Protein AF-A0A1X7UKZ7-F1 (afdb_monomer_lite)

Radius of gyration: 41.66 Å; chains: 1; bounding box: 122×81×93 Å

Structure (mmCIF, N/CA/C/O backbone):
data_AF-A0A1X7UKZ7-F1
#
_entry.id   AF-A0A1X7UKZ7-F1
#
loop_
_atom_site.group_PDB
_atom_site.id
_atom_site.type_symbol
_atom_site.label_atom_id
_atom_site.label_alt_id
_atom_site.label_comp_id
_atom_site.label_asym_id
_atom_site.label_entity_id
_atom_site.label_seq_id
_atom_site.pdbx_PDB_ins_code
_atom_site.Cartn_x
_atom_site.Cartn_y
_atom_site.Cartn_z
_atom_site.occupancy
_atom_site.B_iso_or_equiv
_atom_site.auth_seq_id
_atom_site.auth_comp_id
_atom_site.auth_asym_id
_atom_site.auth_atom_id
_atom_site.pdbx_PDB_model_num
ATOM 1 N N . MET A 1 1 ? -64.027 -17.423 16.051 1.00 44.59 1 MET A N 1
ATOM 2 C CA . MET A 1 1 ? -64.408 -16.315 15.152 1.00 44.59 1 MET A CA 1
ATOM 3 C C . MET A 1 1 ? -63.309 -15.281 15.260 1.00 44.59 1 MET A C 1
ATOM 5 O O . MET A 1 1 ? -62.789 -15.153 16.357 1.00 44.59 1 MET A O 1
ATOM 9 N N . GLU A 1 2 ? -62.989 -14.623 14.145 1.00 44.47 2 GLU A N 1
ATOM 10 C CA . GLU A 1 2 ? -61.928 -13.615 13.943 1.00 44.47 2 GLU A CA 1
ATOM 11 C C . GLU A 1 2 ? -60.594 -14.172 13.420 1.00 44.47 2 GLU A C 1
ATOM 13 O O . GLU A 1 2 ? -59.791 -14.764 14.134 1.00 44.47 2 GLU A O 1
ATOM 18 N N . THR A 1 3 ? -60.386 -13.965 12.118 1.00 51.00 3 THR A N 1
ATOM 19 C CA . THR A 1 3 ? -59.077 -13.939 11.464 1.00 51.00 3 THR A CA 1
ATOM 20 C C . THR A 1 3 ? -59.044 -12.683 10.599 1.00 51.00 3 THR A C 1
ATOM 22 O O . THR A 1 3 ? -59.746 -12.621 9.588 1.00 51.00 3 THR A O 1
ATOM 25 N N . ASP A 1 4 ? -58.251 -11.696 11.008 1.00 45.03 4 ASP A N 1
ATOM 26 C CA . ASP A 1 4 ? -57.930 -10.511 10.215 1.00 45.03 4 ASP A CA 1
ATOM 27 C C . ASP A 1 4 ? -56.965 -10.906 9.091 1.00 45.03 4 ASP A C 1
ATOM 29 O O . ASP A 1 4 ? -55.802 -11.237 9.326 1.00 45.03 4 ASP A O 1
ATOM 33 N N . GLY A 1 5 ? -57.469 -10.916 7.858 1.00 44.41 5 GLY A N 1
ATOM 34 C CA . GLY A 1 5 ? -56.681 -11.130 6.648 1.00 44.41 5 GLY A CA 1
ATOM 35 C C . GLY A 1 5 ? -56.323 -9.796 6.001 1.00 44.41 5 GLY A C 1
ATOM 36 O O . GLY A 1 5 ? -57.175 -9.149 5.399 1.00 44.41 5 GLY A O 1
ATOM 37 N N . SER A 1 6 ? -55.062 -9.385 6.114 1.00 49.16 6 SER A N 1
ATOM 38 C CA . SER A 1 6 ? -54.485 -8.281 5.349 1.00 49.16 6 SER A CA 1
ATOM 39 C C . SER A 1 6 ? -53.979 -8.790 3.993 1.00 49.16 6 SER A C 1
ATOM 41 O O . SER A 1 6 ? -52.982 -9.504 3.902 1.00 49.16 6 SER A O 1
ATOM 43 N N . ASP A 1 7 ? -54.679 -8.420 2.919 1.00 45.72 7 ASP A N 1
ATOM 44 C CA . ASP A 1 7 ? -54.307 -8.751 1.541 1.00 45.72 7 ASP A CA 1
ATOM 45 C C . ASP A 1 7 ? -53.150 -7.867 1.039 1.00 45.72 7 ASP A C 1
ATOM 47 O O . ASP A 1 7 ? -53.275 -6.649 0.895 1.00 45.72 7 ASP A O 1
ATOM 51 N N . VAL A 1 8 ? -52.020 -8.499 0.708 1.00 51.38 8 VAL A N 1
ATOM 52 C CA . VAL A 1 8 ? -50.898 -7.887 -0.021 1.00 51.38 8 VAL A CA 1
ATOM 53 C C . VAL A 1 8 ? -51.027 -8.234 -1.507 1.00 51.38 8 VAL A C 1
ATOM 55 O O . VAL A 1 8 ? -50.897 -9.389 -1.912 1.00 51.38 8 VAL A O 1
ATOM 58 N N . ALA A 1 9 ? -51.261 -7.226 -2.349 1.00 45.00 9 ALA A N 1
ATOM 59 C CA . ALA A 1 9 ? -51.413 -7.395 -3.792 1.00 45.00 9 ALA A CA 1
ATOM 60 C C . ALA A 1 9 ? -50.067 -7.688 -4.492 1.00 45.00 9 ALA A C 1
ATOM 62 O O . ALA A 1 9 ? -49.232 -6.800 -4.668 1.00 45.00 9 ALA A O 1
ATOM 63 N N . ILE A 1 10 ? -49.876 -8.927 -4.962 1.00 46.34 10 ILE A N 1
ATOM 64 C CA . ILE A 1 10 ? -48.751 -9.329 -5.825 1.00 46.34 10 ILE A CA 1
ATOM 65 C C . ILE A 1 10 ? -49.175 -9.237 -7.299 1.00 46.34 10 ILE A C 1
ATOM 67 O O . ILE A 1 10 ? -50.062 -9.952 -7.769 1.00 46.34 10 ILE A O 1
ATOM 71 N N . ARG A 1 11 ? -48.499 -8.370 -8.058 1.00 40.47 11 ARG A N 1
ATOM 72 C CA . ARG A 1 11 ? -48.716 -8.148 -9.496 1.00 40.47 11 ARG A CA 1
ATOM 73 C C . ARG A 1 11 ? -48.124 -9.310 -10.312 1.00 40.47 11 ARG A C 1
ATOM 75 O O . ARG A 1 11 ? -46.919 -9.362 -10.536 1.00 40.47 11 ARG A O 1
ATOM 82 N N . ARG A 1 12 ? -48.963 -10.245 -10.772 1.00 44.50 12 ARG A N 1
ATOM 83 C CA . ARG A 1 12 ? -48.569 -11.333 -11.691 1.00 44.50 12 ARG A CA 1
ATOM 84 C C . ARG A 1 12 ? -48.563 -10.842 -13.145 1.00 44.50 12 ARG A C 1
ATOM 86 O O . ARG A 1 12 ? -49.582 -10.354 -13.629 1.00 44.50 12 ARG A O 1
ATOM 93 N N . GLN A 1 13 ? -47.442 -10.991 -13.853 1.00 39.03 13 GLN A N 1
ATOM 94 C CA . GLN A 1 13 ? -47.397 -10.853 -15.315 1.00 39.03 13 GLN A CA 1
ATOM 95 C C . GLN A 1 13 ? -47.906 -12.144 -15.983 1.00 39.03 13 GLN A C 1
ATOM 97 O O . GLN A 1 13 ? -47.606 -13.243 -15.521 1.00 39.03 13 GLN A O 1
ATOM 102 N N . LYS A 1 14 ? -48.704 -12.004 -17.052 1.00 46.34 14 LYS A N 1
ATOM 103 C CA . LYS A 1 14 ? -49.226 -13.116 -17.870 1.00 46.34 14 LYS A CA 1
ATOM 104 C C . LYS A 1 14 ? -48.220 -13.509 -18.966 1.00 46.34 14 LYS A C 1
ATOM 106 O O . LYS A 1 14 ? -47.582 -12.609 -19.509 1.00 46.34 14 LYS A O 1
ATOM 111 N N . PRO A 1 15 ? -48.121 -14.796 -19.350 1.00 43.31 15 PRO A N 1
ATOM 112 C CA . PRO A 1 15 ? -47.329 -15.225 -20.496 1.00 43.31 15 PRO A CA 1
ATOM 113 C C . PRO A 1 15 ? -48.184 -15.194 -21.773 1.00 43.31 15 PRO A C 1
ATOM 115 O O . PRO A 1 15 ? -49.348 -15.592 -21.742 1.00 43.31 15 PRO A O 1
ATOM 118 N N . SER A 1 16 ? -47.619 -14.750 -22.898 1.00 38.56 16 SER A N 1
ATOM 119 C CA . SER A 1 16 ? -48.255 -14.870 -24.214 1.00 38.56 16 SER A CA 1
ATOM 120 C C . SER A 1 16 ? -47.501 -15.850 -25.113 1.00 38.56 16 SER A C 1
ATOM 122 O O . SER A 1 16 ? -46.288 -15.757 -25.294 1.00 38.56 16 SER A O 1
ATOM 124 N N . GLU A 1 17 ? -48.316 -16.763 -25.623 1.00 38.94 17 GLU A N 1
ATOM 125 C CA . GLU A 1 17 ? -48.213 -17.856 -26.588 1.00 38.94 17 GLU A CA 1
ATOM 126 C C . GLU A 1 17 ? -47.264 -17.747 -27.797 1.00 38.94 17 GLU A C 1
ATOM 128 O O . GLU A 1 17 ? -46.802 -16.692 -28.220 1.00 38.94 17 GLU A O 1
ATOM 133 N N . LYS A 1 18 ? -47.002 -18.942 -28.344 1.00 39.16 18 LYS A N 1
ATOM 134 C CA . LYS A 1 18 ? -46.056 -19.301 -29.402 1.00 39.16 18 LYS A CA 1
ATOM 135 C C . LYS A 1 18 ? -46.633 -19.134 -30.820 1.00 39.16 18 LYS A C 1
ATOM 137 O O . LYS A 1 18 ? -47.788 -19.456 -31.050 1.00 39.16 18 LYS A O 1
ATOM 142 N N . LEU A 1 19 ? -45.723 -18.779 -31.737 1.00 43.56 19 LEU A N 1
ATOM 143 C CA . LEU A 1 19 ? -45.486 -19.277 -33.110 1.00 43.56 19 LEU A CA 1
ATOM 144 C C . LEU A 1 19 ? -46.666 -19.491 -34.079 1.00 43.56 19 LEU A C 1
ATOM 146 O O . LEU A 1 19 ? -47.496 -20.363 -33.870 1.00 43.56 19 LEU A O 1
ATOM 150 N N . ASN A 1 20 ? -46.552 -18.883 -35.269 1.00 32.53 20 ASN A N 1
ATOM 151 C CA . ASN A 1 20 ? -46.778 -19.595 -36.532 1.00 32.53 20 ASN A CA 1
ATOM 152 C C . ASN A 1 20 ? -45.852 -19.081 -37.651 1.00 32.53 20 ASN A C 1
ATOM 154 O O . ASN A 1 20 ? -45.723 -17.881 -37.879 1.00 32.53 20 ASN A O 1
ATOM 158 N N . LEU A 1 21 ? -45.203 -20.039 -38.317 1.00 42.22 21 LEU A N 1
ATOM 159 C CA . LEU A 1 21 ? -44.354 -19.917 -39.506 1.00 42.22 21 LEU A CA 1
ATOM 160 C C . LEU A 1 21 ? -45.201 -19.622 -40.747 1.00 42.22 21 LEU A C 1
ATOM 162 O O . LEU A 1 21 ? -46.223 -20.275 -40.898 1.00 42.22 21 LEU A O 1
ATOM 166 N N . HIS A 1 22 ? -44.725 -18.769 -41.661 1.00 32.28 22 HIS A N 1
ATOM 167 C CA . HIS A 1 22 ? -44.911 -18.925 -43.113 1.00 32.28 22 HIS A CA 1
ATOM 168 C C . HIS A 1 22 ? -43.659 -18.414 -43.848 1.00 32.28 22 HIS A C 1
ATOM 170 O O . HIS A 1 22 ? -43.064 -17.397 -43.496 1.00 32.28 22 HIS A O 1
ATOM 176 N N . THR A 1 23 ? -43.248 -19.192 -44.840 1.00 46.47 23 THR A N 1
ATOM 177 C CA . THR A 1 23 ? -42.092 -19.054 -45.727 1.00 46.47 23 THR A CA 1
ATOM 178 C C . THR A 1 23 ? -42.292 -17.971 -46.789 1.00 46.47 23 THR A C 1
ATOM 180 O O . THR A 1 23 ? -43.339 -17.907 -47.422 1.00 46.47 23 THR A O 1
ATOM 183 N N . SER A 1 24 ? -41.251 -17.181 -47.061 1.00 33.88 24 SER A N 1
ATOM 184 C CA . SER A 1 24 ? -41.038 -16.534 -48.363 1.00 33.88 24 SER A CA 1
ATOM 185 C C . SER A 1 24 ? -39.586 -16.076 -48.466 1.00 33.88 24 SER A C 1
ATOM 187 O O . SER A 1 24 ? -39.136 -15.193 -47.741 1.00 33.88 24 SER A O 1
ATOM 189 N N . THR A 1 25 ? -38.843 -16.704 -49.368 1.00 50.41 25 THR A N 1
ATOM 190 C CA . THR A 1 25 ? -37.520 -16.283 -49.829 1.00 50.41 25 THR A CA 1
ATOM 191 C C . THR A 1 25 ? -37.566 -14.844 -50.347 1.00 50.41 25 THR A C 1
ATOM 193 O O . THR A 1 25 ? -38.313 -14.552 -51.277 1.00 50.41 25 THR A O 1
ATOM 196 N N . GLY A 1 26 ? -36.760 -13.956 -49.768 1.00 38.66 26 GLY A N 1
ATOM 197 C CA . GLY A 1 26 ? -36.669 -12.556 -50.181 1.00 38.66 26 GLY A CA 1
ATOM 198 C C . GLY A 1 26 ? -35.494 -11.856 -49.510 1.00 38.66 26 GLY A C 1
ATOM 199 O O . GLY A 1 26 ? -35.689 -11.018 -48.638 1.00 38.66 26 GLY A O 1
ATOM 200 N N . LEU A 1 27 ? -34.267 -12.235 -49.878 1.00 45.53 27 LEU A N 1
ATOM 201 C CA . LEU A 1 27 ? -33.087 -11.434 -49.550 1.00 45.53 27 LEU A CA 1
ATOM 202 C C . LEU A 1 27 ? -33.062 -10.211 -50.482 1.00 45.53 27 LEU A C 1
ATOM 204 O O . LEU A 1 27 ? -33.099 -10.403 -51.700 1.00 45.53 27 LEU A O 1
ATOM 208 N N . PRO A 1 28 ? -33.002 -8.974 -49.957 1.00 48.59 28 PRO A N 1
ATOM 209 C CA . PRO A 1 28 ? -32.757 -7.806 -50.792 1.00 48.59 28 PRO A CA 1
ATOM 210 C C . PRO A 1 28 ? -31.310 -7.831 -51.318 1.00 48.59 28 PRO A C 1
ATOM 212 O O . PRO A 1 28 ? -30.413 -8.320 -50.621 1.00 48.59 28 PRO A O 1
ATOM 215 N N . PRO A 1 29 ? -31.057 -7.319 -52.536 1.00 48.25 29 PRO A N 1
ATOM 216 C CA . PRO A 1 29 ? -29.711 -7.257 -53.087 1.00 48.25 29 PRO A CA 1
ATOM 217 C C . PRO A 1 29 ? -28.871 -6.283 -52.256 1.00 48.25 29 PRO A C 1
ATOM 219 O O . PRO A 1 29 ? -29.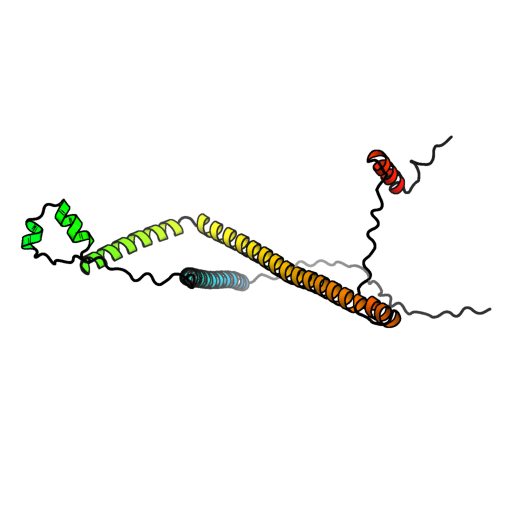295 -5.168 -51.957 1.00 48.25 29 PRO A O 1
ATOM 222 N N . ILE A 1 30 ? -27.683 -6.726 -51.847 1.00 49.97 30 ILE A N 1
ATOM 223 C CA . ILE A 1 30 ? -26.722 -5.888 -51.130 1.00 49.97 30 ILE A CA 1
ATOM 224 C C . ILE A 1 30 ? -26.047 -4.985 -52.164 1.00 49.97 30 ILE A C 1
ATOM 226 O O . ILE A 1 30 ? -25.268 -5.461 -52.990 1.00 49.97 30 ILE A O 1
ATOM 230 N N . ASP A 1 31 ? -26.343 -3.688 -52.110 1.00 45.75 31 ASP A N 1
ATOM 231 C CA . ASP A 1 31 ? -25.689 -2.682 -52.940 1.00 45.75 31 ASP A CA 1
ATOM 232 C C . ASP A 1 31 ? -24.198 -2.554 -52.581 1.00 45.75 31 ASP A C 1
ATOM 234 O O . ASP A 1 31 ? -23.803 -2.412 -51.419 1.00 45.75 31 ASP A O 1
ATOM 238 N N . SER A 1 32 ? -23.345 -2.530 -53.607 1.00 51.53 32 SER A N 1
ATOM 239 C CA . SER A 1 32 ? -21.883 -2.406 -53.496 1.00 51.53 32 SER A CA 1
ATOM 240 C C . SER A 1 32 ? -21.408 -1.104 -52.830 1.00 51.53 32 SER A C 1
ATOM 242 O O . SER A 1 32 ? -20.236 -0.981 -52.474 1.00 51.53 32 SER A O 1
ATOM 244 N N . SER A 1 33 ? -22.302 -0.135 -52.621 1.00 47.72 33 SER A N 1
ATOM 245 C CA . SER A 1 33 ? -22.027 1.128 -51.928 1.00 47.72 33 SER A CA 1
ATOM 246 C C . SER A 1 33 ? -21.860 0.955 -50.412 1.00 47.72 33 SER A C 1
ATOM 248 O O . SER A 1 33 ? -21.116 1.712 -49.787 1.00 47.72 33 SER A O 1
ATOM 250 N N . THR A 1 34 ? -22.479 -0.066 -49.806 1.00 52.06 34 THR A N 1
ATOM 251 C CA . THR A 1 34 ? -22.401 -0.286 -48.349 1.00 52.06 34 THR A CA 1
ATOM 252 C C . THR A 1 34 ? -21.084 -0.954 -47.933 1.00 52.06 34 THR A C 1
ATOM 254 O O . THR A 1 34 ? -20.582 -0.713 -46.834 1.00 52.06 34 THR A O 1
ATOM 257 N N . LEU A 1 35 ? -20.453 -1.719 -48.832 1.00 45.81 35 LEU A N 1
ATOM 258 C CA . LEU A 1 35 ? -19.139 -2.333 -48.590 1.00 45.81 35 LEU A CA 1
ATOM 259 C C . LEU A 1 35 ? -17.988 -1.316 -48.614 1.00 45.81 35 LEU A C 1
ATOM 261 O O . LEU A 1 35 ? -16.994 -1.495 -47.911 1.00 45.81 35 LEU A O 1
ATOM 265 N N . ILE A 1 36 ? -18.144 -0.209 -49.346 1.00 45.84 36 ILE A N 1
ATOM 266 C CA . ILE A 1 36 ? -17.144 0.868 -49.389 1.00 45.84 36 ILE A CA 1
ATOM 267 C C . ILE A 1 36 ? -17.169 1.687 -48.084 1.00 45.84 36 ILE A C 1
ATOM 269 O O . ILE A 1 36 ? -16.122 2.116 -47.607 1.00 45.84 36 ILE A O 1
ATOM 273 N N . SER A 1 37 ? -18.327 1.817 -47.424 1.00 43.22 37 SER A N 1
ATOM 274 C CA . SER A 1 37 ? -18.436 2.525 -46.138 1.00 43.22 37 SER A CA 1
ATOM 275 C C . SER A 1 37 ? -17.800 1.775 -44.959 1.00 43.22 37 SER A C 1
ATOM 277 O O . SER A 1 37 ? -17.354 2.420 -44.010 1.00 43.22 37 SER A O 1
ATOM 279 N N . LEU A 1 38 ? -17.762 0.438 -44.975 1.00 41.66 38 LEU A N 1
ATOM 280 C CA . LEU A 1 38 ? -17.187 -0.351 -43.874 1.00 41.66 38 LEU A CA 1
ATOM 281 C C . LEU A 1 38 ? -15.652 -0.424 -43.941 1.00 41.66 38 LEU A C 1
ATOM 283 O O . LEU A 1 38 ? -14.989 -0.401 -42.903 1.00 41.66 38 LEU A O 1
ATOM 287 N N . ALA A 1 39 ? -15.079 -0.439 -45.149 1.00 45.28 39 ALA A N 1
ATOM 288 C CA . ALA A 1 39 ? -13.628 -0.388 -45.351 1.00 45.28 39 ALA A CA 1
ATOM 289 C C . ALA A 1 39 ? -13.023 0.958 -44.902 1.00 45.28 39 ALA A C 1
ATOM 291 O O . ALA A 1 39 ? -11.903 1.0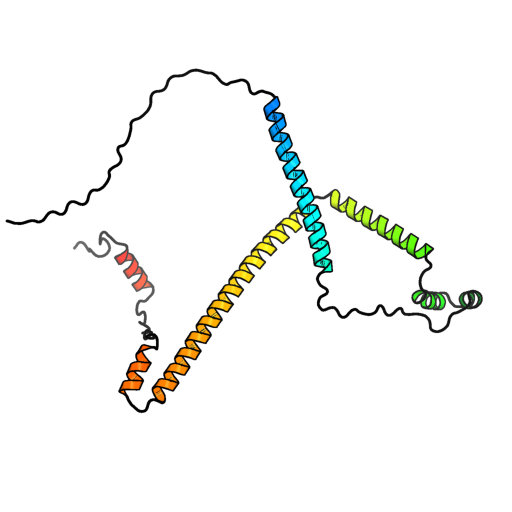17 -44.388 1.00 45.28 39 ALA A O 1
ATOM 292 N N . ASP A 1 40 ? -13.798 2.035 -45.022 1.00 42.34 40 ASP A N 1
ATOM 293 C CA . ASP A 1 40 ? -13.350 3.403 -44.770 1.00 42.34 40 ASP A CA 1
ATOM 294 C C . ASP A 1 40 ? -13.406 3.805 -43.276 1.00 42.34 40 ASP A C 1
ATOM 296 O O . ASP A 1 40 ? -12.687 4.697 -42.815 1.00 42.34 40 ASP A O 1
ATOM 300 N N . VAL A 1 41 ? -14.211 3.098 -42.469 1.00 49.69 41 VAL A N 1
ATOM 301 C CA . VAL A 1 41 ? -14.191 3.200 -40.994 1.00 49.69 41 VAL A CA 1
ATOM 302 C C . VAL A 1 41 ? -12.969 2.475 -40.415 1.00 49.69 41 VAL A C 1
ATOM 304 O O . VAL A 1 41 ? -12.346 2.975 -39.474 1.00 49.69 41 VAL A O 1
ATOM 307 N N . GLY A 1 42 ? -12.562 1.354 -41.023 1.00 44.22 42 GLY A N 1
ATOM 308 C CA . GLY A 1 42 ? -11.359 0.605 -40.647 1.00 44.22 42 GLY A CA 1
ATOM 309 C C . GLY A 1 42 ? -10.064 1.388 -40.882 1.00 44.22 42 GLY A C 1
ATOM 310 O O . GLY A 1 42 ? -9.209 1.447 -39.995 1.00 44.22 42 GLY A O 1
ATOM 311 N N . GLN A 1 43 ? -9.943 2.076 -42.023 1.00 48.34 43 GLN A N 1
ATOM 312 C CA . GLN A 1 43 ? -8.770 2.914 -42.310 1.00 48.34 43 GLN A CA 1
ATOM 313 C C . GLN A 1 43 ? -8.711 4.179 -41.443 1.00 48.34 43 GLN A C 1
ATOM 315 O O . GLN A 1 43 ? -7.635 4.558 -40.974 1.00 48.34 43 GLN A O 1
ATOM 320 N N . ARG A 1 44 ? -9.860 4.796 -41.128 1.00 49.22 44 ARG A N 1
ATOM 321 C CA . ARG A 1 44 ? -9.920 5.936 -40.196 1.00 49.22 44 ARG A CA 1
ATOM 322 C C . ARG A 1 44 ? -9.574 5.544 -38.757 1.00 49.22 44 ARG A C 1
ATOM 324 O O . ARG A 1 44 ? -8.944 6.339 -38.061 1.00 49.22 44 ARG A O 1
ATOM 331 N N . GLY A 1 45 ? -9.930 4.335 -38.317 1.00 48.84 45 GLY A N 1
ATOM 332 C CA . GLY A 1 45 ? -9.519 3.789 -37.018 1.00 48.84 45 GLY A CA 1
ATOM 333 C C . GLY A 1 45 ? -8.010 3.543 -36.936 1.00 48.84 45 GLY A C 1
ATOM 334 O O . GLY A 1 45 ? -7.373 3.949 -35.965 1.00 48.84 45 GLY A O 1
ATOM 335 N N . PHE A 1 46 ? -7.422 2.976 -37.994 1.00 48.38 46 PHE A N 1
ATOM 336 C CA . PHE A 1 46 ? -5.974 2.766 -38.098 1.00 48.38 46 PHE A CA 1
ATOM 337 C C . PHE A 1 46 ? -5.201 4.086 -38.133 1.00 48.38 46 PHE A C 1
ATOM 339 O O . PHE A 1 46 ? -4.193 4.231 -37.448 1.00 48.38 46 PHE A O 1
ATOM 346 N N . SER A 1 47 ? -5.705 5.081 -38.870 1.00 56.09 47 SER A N 1
ATOM 347 C CA . SER A 1 47 ? -5.075 6.398 -38.961 1.00 56.09 47 SER A CA 1
ATOM 348 C C . SER A 1 47 ? -5.154 7.176 -37.644 1.00 56.09 47 SER A C 1
ATOM 350 O O . SER A 1 47 ? -4.199 7.872 -37.306 1.00 56.09 47 SER A O 1
ATOM 352 N N . ARG A 1 48 ? -6.244 7.041 -36.871 1.00 58.47 48 ARG A N 1
ATOM 353 C CA . ARG A 1 48 ? -6.337 7.609 -35.513 1.00 58.47 48 ARG A CA 1
ATOM 354 C C . ARG A 1 48 ? -5.406 6.894 -34.545 1.00 58.47 48 ARG A C 1
ATOM 356 O O . ARG A 1 48 ? -4.679 7.569 -33.830 1.00 58.47 48 ARG A O 1
ATOM 363 N N . LYS A 1 49 ? -5.357 5.558 -34.584 1.00 63.78 49 LYS A N 1
ATOM 364 C CA . LYS A 1 49 ? -4.467 4.760 -33.730 1.00 63.78 49 LYS A CA 1
ATOM 365 C C . LYS A 1 49 ? -2.989 4.996 -34.052 1.00 63.78 49 LYS A C 1
ATOM 367 O O . LYS A 1 49 ? -2.186 5.068 -33.133 1.00 63.78 49 LYS A O 1
ATOM 372 N N . LEU A 1 50 ? -2.634 5.227 -35.319 1.00 59.03 50 LEU A N 1
ATOM 373 C CA . LEU A 1 50 ? -1.295 5.670 -35.728 1.00 59.03 50 LEU A CA 1
ATOM 374 C C . LEU A 1 50 ? -0.982 7.090 -35.247 1.00 59.03 50 LEU A C 1
ATOM 376 O O . LEU A 1 50 ? 0.107 7.323 -34.737 1.00 59.03 50 LEU A O 1
ATOM 380 N N . HIS A 1 51 ? -1.920 8.035 -35.362 1.00 61.75 51 HIS A N 1
ATOM 381 C CA . HIS A 1 51 ? -1.730 9.391 -34.833 1.00 61.75 51 HIS A CA 1
ATOM 382 C C . HIS A 1 51 ? -1.582 9.398 -33.307 1.00 61.75 51 HIS A C 1
ATOM 384 O O . HIS A 1 51 ? -0.771 10.148 -32.766 1.00 61.75 51 HIS A O 1
ATOM 390 N N . GLU A 1 52 ? -2.343 8.550 -32.621 1.00 70.75 52 GLU A N 1
ATOM 391 C CA . GLU A 1 52 ? -2.294 8.362 -31.176 1.00 70.75 52 GLU A CA 1
ATOM 392 C C . GLU A 1 52 ? -1.024 7.624 -30.749 1.00 70.75 52 GLU A C 1
ATOM 394 O O . GLU A 1 52 ? -0.405 8.031 -29.779 1.00 70.75 52 GLU A O 1
ATOM 399 N N . MET A 1 53 ? -0.532 6.660 -31.531 1.00 62.28 53 MET A N 1
ATOM 400 C CA . MET A 1 53 ? 0.786 6.043 -31.344 1.00 62.28 53 MET A CA 1
ATOM 401 C C . MET A 1 53 ? 1.938 7.022 -31.577 1.00 62.28 53 MET A C 1
ATOM 403 O O . MET A 1 53 ? 2.888 7.021 -30.808 1.00 62.28 53 MET A O 1
ATOM 407 N N . VAL A 1 54 ? 1.881 7.870 -32.610 1.00 67.56 54 VAL A N 1
ATOM 408 C CA . VAL A 1 54 ? 2.900 8.908 -32.858 1.00 67.56 54 VAL A CA 1
ATOM 409 C C . VAL A 1 54 ? 2.866 9.953 -31.744 1.00 67.56 54 VAL A C 1
ATOM 411 O O . VAL A 1 54 ? 3.912 10.437 -31.314 1.00 67.56 54 VAL A O 1
ATOM 414 N N . ARG A 1 55 ? 1.676 10.269 -31.226 1.00 67.88 55 ARG A N 1
ATOM 415 C CA . ARG A 1 55 ? 1.501 11.128 -30.056 1.00 67.88 55 ARG A CA 1
ATOM 416 C C . ARG A 1 55 ? 2.038 10.469 -28.784 1.00 67.88 55 ARG A C 1
ATOM 418 O O . ARG A 1 55 ? 2.801 11.121 -28.090 1.00 67.88 55 ARG A O 1
ATOM 425 N N . GLN A 1 56 ? 1.733 9.199 -28.527 1.00 67.44 56 GLN A N 1
ATOM 426 C CA . GLN A 1 56 ? 2.246 8.426 -27.391 1.00 67.44 56 GLN A CA 1
ATOM 427 C C . GLN A 1 56 ? 3.758 8.206 -27.490 1.00 67.44 56 GLN A C 1
ATOM 429 O O . GLN A 1 56 ? 4.437 8.291 -26.482 1.00 67.44 56 GLN A O 1
ATOM 434 N N . GLN A 1 57 ? 4.328 8.017 -28.684 1.00 57.16 57 GLN A N 1
ATOM 435 C CA . GLN A 1 57 ? 5.781 7.987 -28.890 1.00 57.16 57 GLN A CA 1
ATOM 436 C C . GLN A 1 57 ? 6.415 9.353 -28.626 1.00 57.16 57 GLN A C 1
ATOM 438 O O . GLN A 1 57 ? 7.443 9.423 -27.963 1.00 57.16 57 GLN A O 1
ATOM 443 N N . LYS A 1 58 ? 5.784 10.447 -29.070 1.00 63.75 58 LYS A N 1
ATOM 444 C CA . LYS A 1 58 ? 6.235 11.816 -28.783 1.00 63.75 58 LYS A CA 1
ATOM 445 C C . LYS A 1 58 ? 6.089 12.173 -27.299 1.00 63.75 58 LYS A C 1
ATOM 447 O O . LYS A 1 58 ? 6.918 12.903 -26.764 1.00 63.75 58 LYS A O 1
ATOM 452 N N . GLU A 1 59 ? 5.074 11.635 -26.625 1.00 57.56 59 GLU A N 1
ATOM 453 C CA . GLU A 1 59 ? 4.851 11.768 -25.185 1.00 57.56 59 GLU A CA 1
ATOM 454 C C . GLU A 1 59 ? 5.840 10.894 -24.390 1.00 57.56 59 GLU A C 1
ATOM 456 O O . GLU A 1 59 ? 6.438 11.398 -23.449 1.00 57.56 59 GLU A O 1
ATOM 461 N N . MET A 1 60 ? 6.150 9.670 -24.830 1.00 52.12 60 MET A N 1
ATOM 462 C CA . MET A 1 60 ? 7.192 8.791 -24.268 1.00 52.12 60 MET A CA 1
ATOM 463 C C . MET A 1 60 ? 8.603 9.371 -24.454 1.00 52.12 60 MET A C 1
ATOM 465 O O . MET A 1 60 ? 9.398 9.350 -23.517 1.00 52.12 60 MET A O 1
ATOM 469 N N . GLU A 1 61 ? 8.904 9.977 -25.607 1.00 54.12 61 GLU A N 1
ATOM 470 C CA . GLU A 1 61 ? 10.132 10.757 -25.827 1.00 54.12 61 GLU A CA 1
ATOM 471 C C . GLU A 1 61 ? 10.158 12.040 -24.974 1.00 54.12 61 GLU A C 1
ATOM 473 O O . GLU A 1 61 ? 11.226 12.492 -24.556 1.00 54.12 61 GLU A O 1
ATOM 478 N N . SER A 1 62 ? 9.000 12.637 -24.666 1.00 43.78 62 SER A N 1
ATOM 479 C CA . SER A 1 62 ? 8.906 13.782 -23.748 1.00 43.78 62 SER A CA 1
ATOM 480 C C . SER A 1 62 ? 9.014 13.377 -22.270 1.00 43.78 62 SER A C 1
ATOM 482 O O . SER A 1 62 ? 9.584 14.126 -21.480 1.00 43.78 62 SER A O 1
ATOM 484 N N . CYS A 1 63 ? 8.564 12.172 -21.904 1.00 39.31 63 CYS A N 1
ATOM 485 C CA . CYS A 1 63 ? 8.669 11.595 -20.565 1.00 39.31 63 CYS A CA 1
ATOM 486 C C . CYS A 1 63 ? 10.080 11.060 -20.287 1.00 39.31 63 CYS A C 1
ATOM 488 O O . CYS A 1 63 ? 10.593 11.285 -19.193 1.00 39.31 63 CYS A O 1
ATOM 490 N N . SER A 1 64 ? 10.779 10.493 -21.282 1.00 41.31 64 SER A N 1
ATOM 491 C CA . SER A 1 64 ? 12.213 10.177 -21.159 1.00 41.31 64 SER A CA 1
ATOM 492 C C . SER A 1 64 ? 13.092 11.433 -21.091 1.00 41.31 64 SER A C 1
ATOM 494 O O . SER A 1 64 ? 14.218 11.379 -20.605 1.00 41.31 64 SER A O 1
ATOM 496 N N . ASN A 1 65 ? 12.582 12.575 -21.566 1.00 40.62 65 ASN A N 1
ATOM 497 C CA . ASN A 1 65 ? 13.184 13.897 -21.366 1.00 40.62 65 ASN A CA 1
ATOM 498 C C . ASN A 1 65 ? 12.669 14.608 -20.092 1.00 40.62 65 ASN A C 1
ATOM 500 O O . ASN A 1 65 ? 13.180 15.671 -19.740 1.00 40.62 65 ASN A O 1
ATOM 504 N N . GLY A 1 66 ? 11.680 14.033 -19.396 1.00 41.44 66 GLY A N 1
ATOM 505 C CA . GLY A 1 66 ? 11.041 14.576 -18.192 1.00 41.44 66 GLY A CA 1
ATOM 506 C C . GLY A 1 66 ? 11.644 14.078 -16.873 1.00 41.44 66 GLY A C 1
ATOM 507 O O . GLY A 1 66 ? 11.496 14.735 -15.840 1.00 41.44 66 GLY A O 1
ATOM 508 N N . GLU A 1 67 ? 12.405 12.982 -16.890 1.00 39.09 67 GLU A N 1
ATOM 509 C CA . GLU A 1 67 ? 13.187 12.503 -15.743 1.00 39.09 67 GLU A CA 1
ATOM 510 C C . GLU A 1 67 ? 14.527 13.245 -15.600 1.00 39.09 67 GLU A C 1
ATOM 512 O O . GLU A 1 67 ? 15.618 12.679 -15.610 1.00 39.09 67 GLU A O 1
ATOM 517 N N . THR A 1 68 ? 14.459 14.563 -15.414 1.00 41.81 68 THR A N 1
ATOM 518 C CA . THR A 1 68 ? 15.572 15.336 -14.841 1.00 41.81 68 THR A CA 1
ATOM 519 C C . THR A 1 68 ? 15.100 16.292 -13.751 1.00 41.81 68 THR A C 1
ATOM 521 O O . THR A 1 68 ? 15.633 17.387 -13.608 1.00 41.81 68 THR A O 1
ATOM 524 N N . ARG A 1 69 ? 14.127 15.902 -12.923 1.00 42.47 69 ARG A N 1
ATOM 525 C CA . ARG A 1 69 ? 13.897 16.578 -11.634 1.00 42.47 69 ARG A CA 1
ATOM 526 C C . ARG A 1 69 ? 14.766 15.924 -10.563 1.00 42.47 69 ARG A C 1
ATOM 528 O O . ARG A 1 69 ? 14.295 15.148 -9.747 1.00 42.47 69 ARG A O 1
ATOM 535 N N . GLY A 1 70 ? 16.069 16.203 -10.628 1.00 40.53 70 GLY A N 1
ATOM 536 C CA . GLY A 1 70 ? 17.042 15.729 -9.635 1.00 40.53 70 GLY A CA 1
ATOM 537 C C . GLY A 1 70 ? 18.456 15.486 -10.162 1.00 40.53 70 GLY A C 1
ATOM 538 O O . GLY A 1 70 ? 19.383 15.300 -9.377 1.00 40.53 70 GLY A O 1
ATOM 539 N N . ARG A 1 71 ? 18.683 15.538 -11.479 1.00 40.41 71 ARG A N 1
ATOM 540 C CA . ARG A 1 71 ? 20.044 15.490 -12.017 1.00 40.41 71 ARG A CA 1
ATOM 541 C C . ARG A 1 71 ? 20.610 16.902 -11.967 1.00 40.41 71 ARG A C 1
ATOM 543 O O . ARG A 1 71 ? 20.309 17.705 -12.846 1.00 40.41 71 ARG A O 1
ATOM 550 N N . LYS A 1 72 ? 21.405 17.213 -10.930 1.00 46.09 72 LYS A N 1
ATOM 551 C CA . LYS A 1 72 ? 22.285 18.396 -10.916 1.00 46.09 72 LYS A CA 1
ATOM 552 C C . LYS A 1 72 ? 22.837 18.560 -12.330 1.00 46.09 72 LYS A C 1
ATOM 554 O O . LYS A 1 72 ? 23.440 17.617 -12.849 1.00 46.09 72 LYS A O 1
ATOM 559 N N . ARG A 1 73 ? 22.539 19.698 -12.959 1.00 50.50 73 ARG A N 1
ATOM 560 C CA . ARG A 1 73 ? 23.010 20.077 -14.291 1.00 50.50 73 ARG A CA 1
ATOM 561 C C . ARG A 1 73 ? 24.530 19.961 -14.239 1.00 50.50 73 ARG A C 1
ATOM 563 O O . ARG A 1 73 ? 25.187 20.842 -13.703 1.00 50.50 73 ARG A O 1
ATOM 570 N N . ARG A 1 74 ? 25.082 18.814 -14.653 1.00 57.25 74 ARG A N 1
ATOM 571 C CA . ARG A 1 74 ? 26.528 18.641 -14.753 1.00 57.25 74 ARG A CA 1
ATOM 572 C C . ARG A 1 74 ? 26.934 19.655 -15.801 1.00 57.25 74 ARG A C 1
ATOM 574 O O . ARG A 1 74 ? 26.600 19.478 -16.973 1.00 57.25 74 ARG A O 1
ATOM 581 N N . GLU A 1 75 ? 27.527 20.756 -15.360 1.00 64.31 75 GLU A N 1
ATOM 582 C CA . GLU A 1 75 ? 28.170 21.688 -16.267 1.00 64.31 75 GLU A CA 1
ATOM 583 C C . GLU A 1 75 ? 29.088 20.848 -17.150 1.00 64.31 75 GLU A C 1
ATOM 585 O O . GLU A 1 75 ? 29.839 19.998 -16.660 1.00 64.31 75 GLU A O 1
ATOM 590 N N . LYS A 1 76 ? 28.927 20.978 -18.468 1.00 63.38 76 LYS A N 1
ATOM 591 C CA . LYS A 1 76 ? 29.845 20.347 -19.408 1.00 63.38 76 LYS A CA 1
ATOM 592 C C . LYS A 1 76 ? 31.192 21.013 -19.173 1.00 63.38 76 LYS A C 1
ATOM 594 O O . LYS A 1 76 ? 31.425 22.111 -19.660 1.00 63.38 76 LYS A O 1
ATOM 599 N N . VAL A 1 77 ? 32.038 20.368 -18.379 1.00 71.06 77 VAL A N 1
ATOM 600 C CA . VAL A 1 77 ? 33.428 20.773 -18.224 1.00 71.06 77 VAL A CA 1
ATOM 601 C C . VAL A 1 77 ? 34.098 20.470 -19.556 1.00 71.06 77 VAL A C 1
ATOM 603 O O . VAL A 1 77 ? 34.410 19.319 -19.862 1.00 71.06 77 VAL A O 1
ATOM 606 N N . GLU A 1 78 ? 34.228 21.493 -20.393 1.00 69.19 78 GLU A N 1
ATOM 607 C CA . GLU A 1 78 ? 35.002 21.406 -21.622 1.00 69.19 78 GLU A CA 1
ATOM 608 C C . GLU A 1 78 ? 36.478 21.356 -21.234 1.00 69.19 78 GLU A C 1
ATOM 610 O O . GLU A 1 78 ? 37.069 22.336 -20.779 1.00 69.19 78 GLU A O 1
ATOM 615 N N . LEU A 1 79 ? 37.061 20.166 -21.348 1.00 75.00 79 LEU A N 1
ATOM 616 C CA . LEU A 1 79 ? 38.485 19.965 -21.134 1.00 75.00 79 LEU A CA 1
ATOM 617 C C . LEU A 1 79 ? 39.217 20.601 -22.315 1.00 75.00 79 LEU A C 1
ATOM 619 O O . LEU A 1 79 ? 39.169 20.070 -23.420 1.00 75.00 79 LEU A O 1
ATOM 623 N N . LYS A 1 80 ? 39.860 21.745 -22.073 1.00 78.94 80 LYS A N 1
ATOM 624 C CA . LYS A 1 80 ? 40.637 22.490 -23.066 1.00 78.94 80 LYS A CA 1
ATOM 625 C C . LYS A 1 80 ? 42.113 22.488 -22.692 1.00 78.94 80 LYS A C 1
ATOM 627 O O . LYS A 1 80 ? 42.465 22.631 -21.520 1.00 78.94 80 LYS A O 1
ATOM 632 N N . ASN A 1 81 ? 42.982 22.388 -23.693 1.00 84.31 81 ASN A N 1
ATOM 633 C CA . ASN A 1 81 ? 44.420 22.532 -23.488 1.00 84.31 81 ASN A CA 1
ATOM 634 C C . ASN A 1 81 ? 44.763 23.935 -22.952 1.00 84.31 81 ASN A C 1
ATOM 636 O O . ASN A 1 81 ? 44.372 24.950 -23.532 1.00 84.31 81 ASN A O 1
ATOM 640 N N . TRP A 1 82 ? 45.539 23.996 -21.864 1.00 78.94 82 TRP A N 1
ATOM 641 C CA . TRP A 1 82 ? 45.978 25.260 -21.249 1.00 78.94 82 TRP A CA 1
ATOM 642 C C . TRP A 1 82 ? 46.969 26.050 -22.109 1.00 78.94 82 TRP A C 1
ATOM 644 O O . TRP A 1 82 ? 47.076 27.264 -21.970 1.00 78.94 82 TRP A O 1
ATOM 654 N N . LYS A 1 83 ? 47.694 25.371 -23.003 1.00 83.25 83 LYS A N 1
ATOM 655 C CA . LYS A 1 83 ? 48.611 25.984 -23.968 1.00 83.25 83 LYS A CA 1
ATOM 656 C C . LYS A 1 83 ? 48.131 25.672 -25.376 1.00 83.25 83 LYS A C 1
ATOM 658 O O . LYS A 1 83 ? 47.929 24.508 -25.707 1.00 83.25 83 LYS A O 1
ATOM 663 N N . GLN A 1 84 ? 47.973 26.716 -26.180 1.00 83.44 84 GLN A N 1
ATOM 664 C CA . GLN A 1 84 ? 47.628 26.611 -27.592 1.00 83.44 84 GLN A CA 1
ATOM 665 C C . GLN A 1 84 ? 48.922 26.491 -28.394 1.00 83.44 84 GLN A C 1
ATOM 667 O O . GLN A 1 84 ? 49.757 27.392 -28.347 1.00 83.44 84 GLN A O 1
ATOM 672 N N . MET A 1 85 ? 49.114 25.359 -29.066 1.00 83.06 85 MET A N 1
ATOM 673 C CA . MET A 1 85 ? 50.295 25.114 -29.894 1.00 83.06 85 MET A CA 1
ATOM 674 C C . MET A 1 85 ? 50.037 25.556 -31.330 1.00 83.06 85 MET A C 1
ATOM 676 O O . MET A 1 85 ? 48.957 25.338 -31.883 1.00 83.06 85 MET A O 1
ATOM 680 N N . THR A 1 86 ? 51.051 26.137 -31.962 1.00 86.69 86 THR A N 1
ATOM 681 C CA . THR A 1 86 ? 50.980 26.470 -33.387 1.00 86.69 86 THR A CA 1
ATOM 682 C C . THR A 1 86 ? 51.070 25.195 -34.243 1.00 86.69 86 THR A C 1
ATOM 684 O O . THR A 1 86 ? 51.662 24.193 -33.824 1.00 86.69 86 THR A O 1
ATOM 687 N N . PRO A 1 87 ? 50.531 25.188 -35.476 1.00 84.81 87 PRO A N 1
ATOM 688 C CA . PRO A 1 87 ? 50.596 24.018 -36.361 1.00 84.81 87 PRO A CA 1
ATOM 689 C C . PRO A 1 87 ? 52.033 23.553 -36.659 1.00 84.81 87 PRO A C 1
ATOM 691 O O . PRO A 1 87 ? 52.263 22.358 -36.848 1.00 84.81 87 PRO A O 1
ATOM 694 N N . ALA A 1 88 ? 53.004 24.472 -36.642 1.00 88.06 88 ALA A N 1
ATOM 695 C CA . ALA A 1 88 ? 54.426 24.175 -36.818 1.00 88.06 88 ALA A CA 1
ATOM 696 C C . ALA A 1 88 ? 55.079 23.519 -35.586 1.00 88.06 88 ALA A C 1
ATOM 698 O O . ALA A 1 88 ? 56.113 22.869 -35.708 1.00 88.06 88 ALA A O 1
ATOM 699 N N . GLU A 1 89 ? 54.504 23.682 -34.395 1.00 86.69 89 GLU A N 1
ATOM 700 C CA . GLU A 1 89 ? 54.940 22.985 -33.180 1.00 86.69 89 GLU A CA 1
ATOM 701 C C . GLU A 1 89 ? 54.251 21.621 -33.055 1.00 86.69 89 GLU A C 1
ATOM 703 O O . GLU A 1 89 ? 54.876 20.647 -32.642 1.00 86.69 89 GLU A O 1
ATOM 708 N N . LEU A 1 90 ? 52.996 21.517 -33.504 1.00 87.12 90 LEU A N 1
ATOM 709 C CA . LEU A 1 90 ? 52.240 20.261 -33.575 1.00 87.12 90 LEU A CA 1
ATOM 710 C C . LEU A 1 90 ? 52.847 19.242 -34.546 1.00 87.12 90 LEU A C 1
ATOM 712 O O . LEU A 1 90 ? 52.688 18.037 -34.344 1.00 87.12 90 LEU A O 1
ATOM 716 N N . SER A 1 91 ? 53.522 19.700 -35.603 1.00 86.94 91 SER A N 1
ATOM 717 C CA . SER A 1 91 ? 54.228 18.826 -36.547 1.00 86.94 91 SER A CA 1
ATOM 718 C C . SER A 1 91 ? 55.541 18.270 -35.988 1.00 86.94 91 SER A C 1
ATOM 720 O O . SER A 1 91 ? 55.987 17.223 -36.448 1.00 86.94 91 SER A O 1
ATOM 722 N N . LYS A 1 92 ? 56.129 18.926 -34.977 1.00 93.25 92 LYS A N 1
ATOM 723 C CA . LYS A 1 92 ? 57.357 18.485 -34.292 1.00 93.25 92 LYS A CA 1
ATOM 724 C C . LYS A 1 92 ? 57.091 17.445 -33.196 1.00 93.25 92 LYS A C 1
ATOM 726 O O . LYS A 1 92 ? 58.031 16.831 -32.701 1.00 93.25 92 LYS A O 1
ATOM 731 N N . LEU A 1 93 ? 55.831 17.259 -32.796 1.00 90.00 93 LEU A N 1
ATOM 732 C CA . LEU A 1 93 ? 55.437 16.285 -31.778 1.00 90.00 93 LEU A CA 1
ATOM 733 C C . LEU A 1 93 ? 55.415 14.854 -32.319 1.00 90.00 93 LEU A C 1
ATOM 735 O O . LEU A 1 93 ? 55.113 14.605 -33.486 1.00 90.00 93 LEU A O 1
ATOM 739 N N . THR A 1 94 ? 55.621 13.890 -31.421 1.00 95.19 94 THR A N 1
ATOM 740 C CA . THR A 1 94 ? 55.370 12.480 -31.743 1.00 95.19 94 THR A CA 1
ATOM 741 C C . THR A 1 94 ? 53.874 12.245 -32.01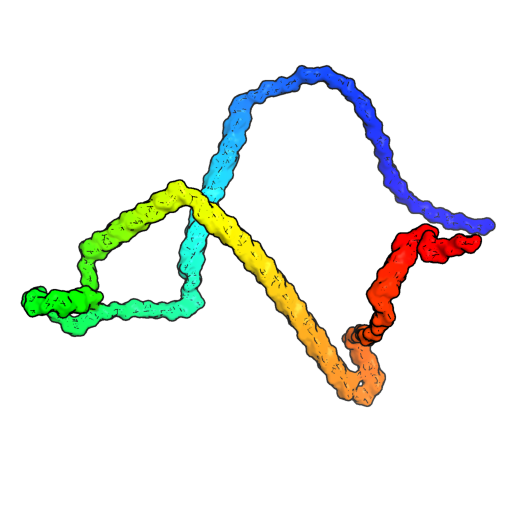7 1.00 95.19 94 THR A C 1
ATOM 743 O O . THR A 1 94 ? 53.026 12.923 -31.421 1.00 95.19 94 THR A O 1
ATOM 746 N N . PRO A 1 95 ? 53.498 11.253 -32.850 1.00 94.50 95 PRO A N 1
ATOM 747 C CA . PRO A 1 95 ? 52.093 10.946 -33.139 1.00 94.50 95 PRO A CA 1
ATOM 748 C C . PRO A 1 95 ? 51.240 10.721 -31.882 1.00 94.50 95 PRO A C 1
ATOM 750 O O . PRO A 1 95 ? 50.090 11.156 -31.816 1.00 94.50 95 PRO A O 1
ATOM 753 N N . MET A 1 96 ? 51.824 10.111 -30.846 1.00 93.00 96 MET A N 1
ATOM 754 C CA . MET A 1 96 ? 51.156 9.875 -29.567 1.00 93.00 96 MET A CA 1
ATOM 75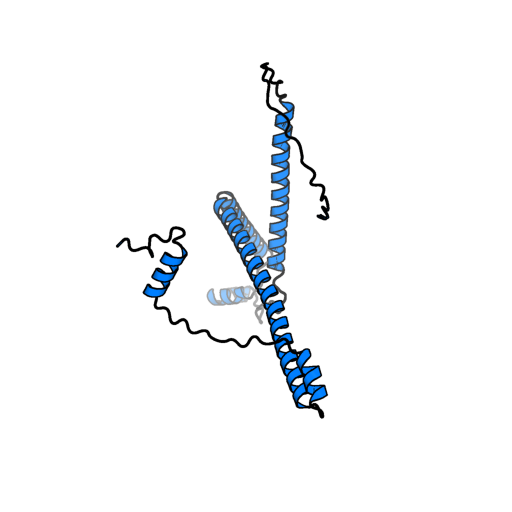5 C C . MET A 1 96 ? 50.896 11.176 -28.790 1.00 93.00 96 MET A C 1
ATOM 757 O O . MET A 1 96 ? 49.804 11.365 -28.259 1.00 93.00 96 MET A O 1
ATOM 761 N N . GLN A 1 97 ? 51.864 12.097 -28.737 1.00 91.06 97 GLN A N 1
ATOM 762 C CA . GLN A 1 97 ? 51.680 13.406 -28.093 1.00 91.06 97 GLN A CA 1
ATOM 763 C C . GLN A 1 97 ? 50.661 14.263 -28.850 1.00 91.06 97 GLN A C 1
ATOM 765 O O . GLN A 1 97 ? 49.796 14.882 -28.234 1.00 91.06 97 GLN A O 1
ATOM 770 N N . LYS A 1 98 ? 50.711 14.230 -30.186 1.00 91.19 98 LYS A N 1
ATOM 771 C CA . LYS A 1 98 ? 49.746 14.908 -31.055 1.00 91.19 98 LYS A CA 1
ATOM 772 C C . LYS A 1 98 ? 48.322 14.380 -30.853 1.00 91.19 98 LYS A C 1
ATOM 774 O O . LYS A 1 98 ? 47.389 15.170 -30.772 1.00 91.19 98 LYS A O 1
ATOM 779 N N . SER A 1 99 ? 48.149 13.063 -30.715 1.00 89.94 99 SER A N 1
ATOM 780 C CA . SER A 1 99 ? 46.847 12.450 -30.421 1.00 89.94 99 SER A CA 1
ATOM 781 C C . SER A 1 99 ? 46.285 12.903 -29.068 1.00 89.94 99 SER A C 1
ATOM 783 O O . SER A 1 99 ? 45.124 13.303 -29.002 1.00 89.94 99 SER A O 1
ATOM 785 N N . ARG A 1 100 ? 47.113 12.921 -28.011 1.00 88.94 100 ARG A N 1
ATOM 786 C CA . ARG A 1 100 ? 46.696 13.410 -26.683 1.00 88.94 100 ARG A CA 1
ATOM 787 C C . ARG A 1 100 ? 46.277 14.877 -26.716 1.00 88.94 100 ARG A C 1
ATOM 789 O O . ARG A 1 100 ? 45.283 15.223 -26.094 1.00 88.94 100 ARG A O 1
ATOM 796 N N . TYR A 1 101 ? 47.007 15.713 -27.454 1.00 89.94 101 TYR A N 1
ATOM 797 C CA . TYR A 1 101 ? 46.664 17.125 -27.631 1.00 89.94 101 TYR A CA 1
ATOM 798 C C . TYR A 1 101 ? 45.309 17.299 -28.334 1.00 89.94 101 TYR A C 1
ATOM 800 O O . TYR A 1 101 ? 44.446 18.022 -27.843 1.00 89.94 101 TYR A O 1
ATOM 808 N N . MET A 1 102 ? 45.092 16.590 -29.447 1.00 87.62 102 MET A N 1
ATOM 809 C CA . MET A 1 102 ? 43.868 16.701 -30.253 1.00 87.62 102 MET A CA 1
ATOM 810 C C . MET A 1 102 ? 42.605 16.210 -29.536 1.00 87.62 102 MET A C 1
ATOM 812 O O . MET A 1 102 ? 41.512 16.626 -29.897 1.00 87.62 102 MET A O 1
ATOM 816 N N . MET A 1 103 ? 42.727 15.353 -28.518 1.00 87.75 103 MET A N 1
ATOM 817 C CA . MET A 1 103 ? 41.582 14.864 -27.738 1.00 87.75 103 MET A CA 1
ATOM 818 C C . MET A 1 103 ? 40.867 15.977 -26.954 1.00 87.75 103 MET A C 1
ATOM 820 O O . MET A 1 103 ? 39.674 15.863 -26.682 1.00 87.75 103 MET A O 1
ATOM 824 N N . TYR A 1 104 ? 41.598 17.034 -26.596 1.00 87.56 104 TYR A N 1
ATOM 825 C CA . TYR A 1 104 ? 41.105 18.169 -25.811 1.00 87.56 104 TYR A CA 1
ATOM 826 C C . TYR A 1 104 ? 40.906 19.438 -26.652 1.00 87.56 104 TYR A C 1
ATOM 828 O O . TYR A 1 104 ? 40.550 20.488 -26.118 1.00 87.56 104 TYR A O 1
ATOM 836 N N . GLU A 1 105 ? 41.148 19.367 -27.964 1.00 85.06 105 GLU A N 1
ATOM 837 C CA . GLU A 1 105 ? 40.791 20.446 -28.881 1.00 85.06 105 GLU A CA 1
ATOM 838 C C . GLU A 1 105 ? 39.367 20.233 -29.408 1.00 85.06 105 GLU A C 1
ATOM 840 O O . GLU A 1 105 ? 38.993 19.108 -29.756 1.00 85.06 105 GLU A O 1
ATOM 845 N N . PRO A 1 106 ? 38.551 21.296 -29.506 1.00 83.12 106 PRO A N 1
ATOM 846 C CA . PRO A 1 106 ? 37.255 21.189 -30.148 1.00 83.12 106 PRO A CA 1
ATOM 847 C C . PRO A 1 106 ? 37.449 20.840 -31.628 1.00 83.12 106 PRO A C 1
ATOM 849 O O . PRO A 1 106 ? 38.207 21.482 -32.357 1.00 83.12 106 PRO A O 1
ATOM 852 N N . THR A 1 107 ? 36.737 19.817 -32.091 1.00 82.81 107 THR A N 1
ATOM 853 C CA . THR A 1 107 ? 36.708 19.444 -33.508 1.00 82.81 107 THR A CA 1
ATOM 854 C C . THR A 1 107 ? 36.187 20.601 -34.358 1.00 82.81 107 THR A C 1
ATOM 856 O O . THR A 1 107 ? 35.260 21.306 -33.951 1.00 82.81 107 THR A O 1
ATOM 859 N N . SER A 1 108 ? 36.737 20.777 -35.562 1.00 87.44 108 SER A N 1
ATOM 860 C CA . SER A 1 108 ? 36.260 21.806 -36.488 1.00 87.44 108 SER A CA 1
ATOM 861 C C . SER A 1 108 ? 34.794 21.580 -36.879 1.00 87.44 108 SER A C 1
ATOM 863 O O . SER A 1 108 ? 34.282 20.457 -36.844 1.00 87.44 108 SER A O 1
ATOM 865 N N . LYS A 1 109 ? 34.116 22.661 -37.282 1.00 88.19 109 LYS A N 1
ATOM 866 C CA . LYS A 1 109 ? 32.698 22.633 -37.678 1.00 88.19 109 LYS A CA 1
ATOM 867 C C . LYS A 1 109 ? 32.431 21.630 -38.807 1.00 88.19 109 LYS A C 1
ATOM 869 O O . LYS A 1 109 ? 31.502 20.842 -38.706 1.00 88.19 109 LYS A O 1
ATOM 874 N N . GLU A 1 110 ? 33.319 21.560 -39.795 1.00 90.81 110 GLU A N 1
ATOM 875 C CA . GLU A 1 110 ? 33.227 20.606 -40.910 1.00 90.81 110 GLU A CA 1
ATOM 876 C C . GLU A 1 110 ? 33.332 19.138 -40.458 1.00 90.81 110 GLU A C 1
ATOM 878 O O . GLU A 1 110 ? 32.658 18.254 -40.988 1.00 90.81 110 GLU A O 1
ATOM 883 N N . ILE A 1 111 ? 34.184 18.848 -39.465 1.00 87.56 111 ILE A N 1
ATOM 884 C CA . ILE A 1 111 ? 34.328 17.494 -38.912 1.00 87.56 111 ILE A CA 1
ATOM 885 C C . ILE A 1 111 ? 33.080 17.128 -38.109 1.00 87.56 111 ILE A C 1
ATOM 887 O O . ILE A 1 111 ? 32.593 16.004 -38.229 1.00 87.56 111 ILE A O 1
ATOM 891 N N . LEU A 1 112 ? 32.541 18.069 -37.331 1.00 89.19 112 LEU A N 1
ATOM 892 C CA . LEU A 1 112 ? 31.287 17.884 -36.601 1.00 89.19 112 LEU A CA 1
ATOM 893 C C . LEU A 1 112 ? 30.124 17.605 -37.550 1.00 89.19 112 LEU A C 1
ATOM 895 O O . LEU A 1 112 ? 29.357 16.676 -37.310 1.00 89.19 112 LEU A O 1
ATOM 899 N N . GLU A 1 113 ? 30.021 18.347 -38.650 1.00 94.00 113 GLU A N 1
ATOM 900 C CA . GLU A 1 113 ? 29.005 18.131 -39.682 1.00 94.00 113 GLU A CA 1
ATOM 901 C C . GLU A 1 113 ? 29.112 16.722 -40.275 1.00 94.00 113 GLU A C 1
ATOM 903 O O . GLU A 1 113 ? 28.136 15.971 -40.246 1.00 94.00 113 GLU A O 1
ATOM 908 N N . LYS A 1 114 ? 30.316 16.286 -40.668 1.00 93.19 114 LYS A N 1
ATOM 909 C CA . LYS A 1 114 ? 30.552 14.919 -41.170 1.00 93.19 114 LYS A CA 1
ATOM 910 C C . LYS A 1 114 ? 30.259 13.837 -40.128 1.00 93.19 114 LYS A C 1
ATOM 912 O O . LYS A 1 114 ? 29.718 12.777 -40.457 1.00 93.19 114 LYS A O 1
ATOM 917 N N . GLN A 1 115 ? 30.599 14.072 -38.860 1.00 92.38 115 GLN A N 1
ATOM 918 C CA . GLN A 1 115 ? 30.261 13.165 -37.760 1.00 92.38 115 GLN A CA 1
ATOM 919 C C . GLN A 1 115 ? 28.744 13.068 -37.575 1.00 92.38 115 GLN A C 1
ATOM 921 O O . GLN A 1 115 ? 28.205 11.965 -37.457 1.00 92.38 115 GLN A O 1
ATOM 926 N N . MET A 1 116 ? 28.041 14.201 -37.604 1.00 91.06 116 MET A N 1
ATOM 927 C CA . MET A 1 116 ? 26.586 14.255 -37.519 1.00 91.06 116 MET A CA 1
ATOM 928 C C . MET A 1 116 ? 25.922 13.559 -38.707 1.00 91.06 116 MET A C 1
ATOM 930 O O . MET A 1 116 ? 24.984 12.793 -38.504 1.00 91.06 116 MET A O 1
ATOM 934 N N . GLU A 1 117 ? 26.409 13.763 -39.928 1.00 94.62 117 GLU A N 1
ATOM 935 C CA . GLU A 1 117 ? 25.938 13.071 -41.133 1.00 94.62 117 GLU A CA 1
ATOM 936 C C . GLU A 1 117 ? 26.150 11.557 -41.047 1.00 94.62 117 GLU A C 1
ATOM 938 O O . GLU A 1 117 ? 25.236 10.778 -41.329 1.00 94.62 117 GLU A O 1
ATOM 943 N N . SER A 1 118 ? 27.322 11.120 -40.580 1.00 94.44 118 SER A N 1
ATOM 944 C CA . SER A 1 118 ? 27.611 9.701 -40.356 1.00 94.44 118 SER A CA 1
ATOM 945 C C . SER A 1 118 ? 26.660 9.091 -39.323 1.00 94.44 118 SER A C 1
ATOM 947 O O . SER A 1 118 ? 26.071 8.034 -39.565 1.00 94.44 118 SER A O 1
ATOM 949 N N . LEU A 1 119 ? 26.437 9.779 -38.199 1.00 93.31 119 LEU A N 1
ATOM 950 C CA . LEU A 1 119 ? 25.494 9.347 -37.168 1.00 93.31 119 LEU A CA 1
ATOM 951 C C . LEU A 1 119 ? 24.054 9.315 -37.686 1.00 93.31 119 LEU A C 1
ATOM 953 O O . LEU A 1 119 ? 23.339 8.352 -37.408 1.00 93.31 119 LEU A O 1
ATOM 957 N N . LYS A 1 120 ? 23.630 10.319 -38.464 1.00 93.31 120 LYS A N 1
ATOM 958 C CA . LYS A 1 120 ? 22.315 10.346 -39.124 1.00 93.31 120 LYS A CA 1
ATOM 959 C C . LYS A 1 120 ? 22.141 9.129 -40.030 1.00 93.31 120 LYS A C 1
ATOM 961 O O . LYS A 1 120 ? 21.141 8.430 -39.908 1.00 93.31 120 LYS A O 1
ATOM 966 N N . ARG A 1 121 ? 23.138 8.806 -40.859 1.00 93.00 121 ARG A N 1
ATOM 967 C CA . ARG A 1 121 ? 23.126 7.621 -41.732 1.00 93.00 121 ARG A CA 1
ATOM 968 C C . ARG A 1 121 ? 23.034 6.314 -40.941 1.00 93.00 121 ARG A C 1
ATOM 970 O O . ARG A 1 121 ? 22.252 5.439 -41.299 1.00 93.00 121 ARG A O 1
ATOM 977 N N . VAL A 1 122 ? 23.812 6.166 -39.867 1.00 91.25 122 VAL A N 1
ATOM 978 C CA . VAL A 1 122 ? 23.766 4.968 -39.007 1.00 91.25 122 VAL A CA 1
ATOM 979 C C . VAL A 1 122 ? 22.402 4.832 -38.330 1.00 91.25 122 VAL A C 1
ATOM 981 O O . VAL A 1 122 ? 21.846 3.737 -38.296 1.00 91.25 122 VAL A O 1
ATOM 984 N N . ARG A 1 123 ? 21.836 5.934 -37.824 1.00 89.56 123 ARG A N 1
ATOM 985 C CA . ARG A 1 123 ? 20.489 5.942 -37.238 1.00 89.56 123 ARG A CA 1
ATOM 986 C C . ARG A 1 123 ? 19.422 5.584 -38.267 1.00 89.56 123 ARG A C 1
ATOM 988 O O . ARG A 1 123 ? 18.583 4.750 -37.961 1.00 89.56 123 ARG A O 1
ATOM 995 N N . ALA A 1 124 ? 19.496 6.138 -39.477 1.00 87.00 124 ALA A N 1
ATOM 996 C CA . ALA A 1 124 ? 18.577 5.809 -40.564 1.00 87.00 124 ALA A CA 1
ATOM 997 C C . ALA A 1 124 ? 18.629 4.313 -40.916 1.00 87.00 124 ALA A C 1
ATOM 999 O O . ALA A 1 124 ? 17.590 3.670 -40.992 1.00 87.00 124 ALA A O 1
ATOM 1000 N N . ARG A 1 125 ? 19.828 3.720 -41.019 1.00 84.50 125 ARG A N 1
ATOM 1001 C CA . ARG A 1 125 ? 19.987 2.270 -41.241 1.00 84.50 125 ARG A CA 1
ATOM 1002 C C . ARG A 1 125 ? 19.412 1.429 -40.101 1.00 84.50 125 ARG A C 1
ATOM 1004 O O . ARG A 1 125 ? 18.742 0.440 -40.360 1.00 84.50 125 ARG A O 1
ATOM 1011 N N . LYS A 1 126 ? 19.647 1.828 -38.847 1.00 83.12 126 LYS A N 1
ATOM 1012 C CA . LYS A 1 126 ? 19.060 1.156 -37.676 1.00 83.12 126 LYS A CA 1
ATOM 1013 C C . LYS A 1 126 ? 17.538 1.272 -37.636 1.00 83.12 126 LYS A C 1
ATOM 1015 O O . LYS A 1 126 ? 16.894 0.369 -37.125 1.00 83.12 126 LYS A O 1
ATOM 1020 N N . LEU A 1 127 ? 16.979 2.383 -38.112 1.00 79.38 127 LEU A N 1
ATOM 1021 C CA . LEU A 1 127 ? 15.536 2.577 -38.179 1.00 79.38 127 LEU A CA 1
ATOM 1022 C C . LEU A 1 127 ? 14.922 1.669 -39.246 1.00 79.38 127 LEU A C 1
ATOM 1024 O O . LEU A 1 127 ? 13.967 0.973 -38.941 1.00 79.38 127 LEU A O 1
ATOM 1028 N N . LEU A 1 128 ? 15.517 1.608 -40.441 1.00 76.56 128 LEU A N 1
ATOM 1029 C CA . LEU A 1 128 ? 15.081 0.702 -41.510 1.00 76.56 128 LEU A CA 1
ATOM 1030 C C . LEU A 1 128 ? 15.148 -0.768 -41.068 1.00 76.56 128 LEU A C 1
ATOM 1032 O O . LEU A 1 128 ? 14.156 -1.473 -41.177 1.00 76.56 128 LEU A O 1
ATOM 1036 N N . ALA A 1 129 ? 16.240 -1.179 -40.417 1.00 74.56 129 ALA A N 1
ATOM 1037 C CA . ALA A 1 129 ? 16.374 -2.532 -39.869 1.00 74.56 129 ALA A CA 1
ATOM 1038 C C . ALA A 1 129 ? 15.335 -2.882 -38.780 1.00 74.56 129 ALA A C 1
ATOM 1040 O O . ALA A 1 129 ? 15.137 -4.051 -38.484 1.00 74.56 129 ALA A O 1
ATOM 1041 N N . LYS A 1 130 ? 14.690 -1.888 -38.152 1.00 67.19 130 LYS A N 1
ATOM 1042 C CA . LYS A 1 130 ? 13.577 -2.103 -37.208 1.00 67.19 130 LYS A CA 1
ATOM 1043 C C . LYS A 1 130 ? 12.208 -2.122 -37.888 1.00 67.19 130 LYS A C 1
ATOM 1045 O O . LYS A 1 130 ? 11.253 -2.575 -37.272 1.00 67.19 130 LYS A O 1
ATOM 1050 N N . VAL A 1 131 ? 12.095 -1.567 -39.093 1.00 64.94 131 VAL A N 1
ATOM 1051 C CA . VAL A 1 131 ? 10.846 -1.543 -39.869 1.00 64.94 131 VAL A CA 1
ATOM 1052 C C . VAL A 1 131 ? 10.594 -2.905 -40.515 1.00 64.94 131 VAL A C 1
ATOM 1054 O O . VAL A 1 131 ? 9.441 -3.316 -40.604 1.00 64.94 131 VAL A O 1
ATOM 1057 N N . ASP A 1 132 ? 11.657 -3.618 -40.889 1.00 65.44 132 ASP A N 1
ATOM 1058 C CA . ASP A 1 132 ? 11.557 -4.927 -41.544 1.00 65.44 132 ASP A CA 1
ATOM 1059 C C . ASP A 1 132 ? 11.088 -6.051 -40.590 1.00 65.44 132 ASP A C 1
ATOM 1061 O O . ASP A 1 132 ? 10.487 -7.023 -41.042 1.00 65.44 132 ASP A O 1
ATOM 1065 N N . ASP A 1 133 ? 11.252 -5.879 -39.270 1.00 63.16 133 ASP A N 1
ATOM 1066 C CA . ASP A 1 133 ? 10.791 -6.817 -38.238 1.00 63.16 133 ASP A CA 1
ATOM 1067 C C . ASP A 1 133 ? 9.763 -6.148 -37.295 1.00 63.16 133 ASP A C 1
ATOM 1069 O O . ASP A 1 133 ? 10.153 -5.462 -36.348 1.00 63.16 133 ASP A O 1
ATOM 1073 N N . PRO A 1 134 ? 8.440 -6.353 -37.466 1.00 62.62 134 PRO A N 1
ATOM 1074 C CA . PRO A 1 134 ? 7.415 -5.757 -36.593 1.00 62.62 134 PRO A CA 1
ATOM 1075 C C . PRO A 1 134 ? 7.305 -6.434 -35.212 1.00 62.62 134 PRO A C 1
ATOM 1077 O O . PRO A 1 134 ? 6.719 -5.885 -34.275 1.00 62.62 134 PRO A O 1
ATOM 1080 N N . ALA A 1 135 ? 7.875 -7.632 -35.063 1.00 69.12 135 ALA A N 1
ATOM 1081 C CA . ALA A 1 135 ? 7.764 -8.465 -33.866 1.00 69.12 135 ALA A CA 1
ATOM 1082 C C . ALA A 1 135 ? 8.335 -7.849 -32.565 1.00 69.12 135 ALA A C 1
ATOM 1084 O O . ALA A 1 135 ? 7.711 -8.031 -31.518 1.00 69.12 135 ALA A O 1
ATOM 1085 N N . PRO A 1 136 ? 9.475 -7.126 -32.556 1.00 70.94 136 PRO A N 1
ATOM 1086 C CA . PRO A 1 136 ? 10.042 -6.562 -31.329 1.00 70.94 136 PRO A CA 1
ATOM 1087 C C . PRO A 1 136 ? 9.228 -5.381 -30.790 1.00 70.94 136 PRO A C 1
ATOM 1089 O O . PRO A 1 136 ? 9.097 -5.230 -29.579 1.00 70.94 136 PRO A O 1
ATOM 1092 N N . LEU A 1 137 ? 8.661 -4.553 -31.678 1.00 72.62 137 LEU A N 1
ATOM 1093 C CA . LEU A 1 137 ? 7.856 -3.395 -31.280 1.00 72.62 137 LEU A CA 1
ATOM 1094 C C . LEU A 1 137 ? 6.535 -3.832 -30.651 1.00 72.62 137 LEU A C 1
ATOM 1096 O O . LEU A 1 137 ? 6.163 -3.319 -29.597 1.00 72.62 137 LEU A O 1
ATOM 1100 N N . LEU A 1 138 ? 5.865 -4.821 -31.250 1.00 76.75 138 LEU A N 1
ATOM 1101 C CA . LEU A 1 138 ? 4.622 -5.359 -30.705 1.00 76.75 138 LEU A CA 1
ATOM 1102 C C . LEU A 1 138 ? 4.837 -5.998 -29.326 1.00 76.75 138 LEU A C 1
ATOM 1104 O O . LEU A 1 138 ? 4.068 -5.728 -28.411 1.00 76.75 138 LEU A O 1
ATOM 1108 N N . LYS A 1 139 ? 5.915 -6.775 -29.153 1.00 81.25 139 LYS A N 1
ATOM 1109 C CA . LYS A 1 139 ? 6.280 -7.357 -27.851 1.00 81.25 139 LYS A CA 1
ATOM 1110 C C . LYS A 1 139 ? 6.521 -6.286 -26.793 1.00 81.25 139 LYS A C 1
ATOM 1112 O O . LYS A 1 139 ? 5.941 -6.362 -25.720 1.00 81.25 139 LYS A O 1
ATOM 1117 N N . SER A 1 140 ? 7.290 -5.247 -27.126 1.00 81.19 140 SER A N 1
ATOM 1118 C CA . SER A 1 140 ? 7.547 -4.147 -26.187 1.00 81.19 140 SER A CA 1
ATOM 1119 C C . SER A 1 140 ? 6.280 -3.384 -25.786 1.00 81.19 140 SER A C 1
ATOM 1121 O O . SER A 1 140 ? 6.196 -2.884 -24.670 1.00 81.19 140 SER A O 1
ATOM 1123 N N . LEU A 1 141 ? 5.290 -3.300 -26.682 1.00 82.25 141 LEU A N 1
ATOM 1124 C CA . LEU A 1 141 ? 4.020 -2.640 -26.397 1.00 82.25 141 LEU A CA 1
ATOM 1125 C C . LEU A 1 141 ? 3.162 -3.473 -25.441 1.00 82.25 141 LEU A C 1
ATOM 1127 O O . LEU A 1 141 ? 2.624 -2.920 -24.488 1.00 82.25 141 LEU A O 1
ATOM 1131 N N . ILE A 1 142 ? 3.089 -4.787 -25.674 1.00 84.75 142 ILE A N 1
ATOM 1132 C CA . ILE A 1 142 ? 2.380 -5.729 -24.798 1.00 84.75 142 ILE A CA 1
ATOM 1133 C C . ILE A 1 142 ? 3.012 -5.716 -23.402 1.00 84.75 142 ILE A C 1
ATOM 1135 O O . ILE A 1 142 ? 2.316 -5.502 -22.417 1.00 84.75 142 ILE A O 1
ATOM 1139 N N . GLU A 1 143 ? 4.340 -5.824 -23.318 1.00 87.94 143 GLU A N 1
ATOM 1140 C CA . GLU A 1 143 ? 5.062 -5.744 -22.043 1.00 87.94 143 GLU A CA 1
ATOM 1141 C C . GLU A 1 143 ? 4.816 -4.403 -21.334 1.00 87.94 143 GLU A C 1
ATOM 1143 O O . GLU A 1 143 ? 4.676 -4.349 -20.115 1.00 87.94 143 GLU A O 1
ATOM 1148 N N . HIS A 1 144 ? 4.754 -3.291 -22.070 1.00 89.81 144 HIS A N 1
ATOM 1149 C CA . HIS A 1 144 ? 4.463 -1.986 -21.481 1.00 89.81 144 HIS A CA 1
ATOM 1150 C C . HIS A 1 144 ? 3.030 -1.901 -20.931 1.00 89.81 144 HIS A C 1
ATOM 1152 O O . HIS A 1 144 ? 2.814 -1.285 -19.885 1.00 89.81 144 HIS A O 1
ATOM 1158 N N . GLU A 1 145 ? 2.055 -2.496 -21.616 1.00 91.44 145 GLU A N 1
ATOM 1159 C CA . GLU A 1 145 ? 0.659 -2.549 -21.177 1.00 91.44 145 GLU A CA 1
ATOM 1160 C C . GLU A 1 145 ? 0.515 -3.399 -19.907 1.00 91.44 145 GLU A C 1
ATOM 1162 O O . GLU A 1 145 ? 0.034 -2.890 -18.895 1.00 91.44 145 GLU A O 1
ATOM 1167 N N . GLU A 1 146 ? 1.073 -4.612 -19.897 1.00 93.25 146 GLU A N 1
ATOM 1168 C CA . GLU A 1 146 ? 1.107 -5.493 -18.719 1.00 93.25 146 GLU A CA 1
ATOM 1169 C C . GLU A 1 146 ? 1.789 -4.818 -17.517 1.00 93.25 146 GLU A C 1
ATOM 1171 O O . GLU A 1 146 ? 1.277 -4.827 -16.394 1.00 93.25 146 GLU A O 1
ATOM 1176 N N . ASN A 1 147 ? 2.924 -4.154 -17.751 1.00 95.12 147 ASN A N 1
ATOM 1177 C CA . ASN A 1 147 ? 3.618 -3.396 -16.712 1.00 95.12 147 ASN A CA 1
ATOM 1178 C C . ASN A 1 147 ? 2.778 -2.218 -16.201 1.00 95.12 147 ASN A C 1
ATOM 1180 O O . ASN A 1 147 ? 2.791 -1.922 -15.006 1.00 95.12 147 ASN A O 1
ATOM 1184 N N . SER A 1 148 ? 2.040 -1.538 -17.079 1.00 95.25 148 SER A N 1
ATOM 1185 C CA . SER A 1 148 ? 1.178 -0.413 -16.699 1.00 95.25 148 SER A CA 1
ATOM 1186 C C . SER A 1 148 ? 0.012 -0.872 -15.828 1.00 95.25 148 SER A C 1
ATOM 1188 O O . SER A 1 148 ? -0.293 -0.226 -14.821 1.00 95.25 148 SER A O 1
ATOM 1190 N N . GLU A 1 149 ? -0.599 -2.008 -16.164 1.00 95.69 149 GLU A N 1
ATOM 1191 C CA . GLU A 1 149 ? -1.640 -2.634 -15.351 1.00 95.69 149 GLU A CA 1
ATOM 1192 C C . GLU A 1 149 ? -1.108 -3.048 -13.978 1.00 95.69 149 GLU A C 1
ATOM 1194 O O . GLU A 1 149 ? -1.703 -2.695 -12.956 1.00 95.69 149 GLU A O 1
ATOM 1199 N N . LEU A 1 150 ? 0.048 -3.717 -13.936 1.00 97.19 150 LEU A N 1
ATOM 1200 C CA . LEU A 1 150 ? 0.698 -4.120 -12.690 1.00 97.19 150 LEU A CA 1
ATOM 1201 C C . LEU A 1 150 ? 1.017 -2.907 -11.806 1.00 97.19 150 LEU A C 1
ATOM 1203 O O . LEU A 1 150 ? 0.705 -2.903 -10.614 1.00 97.19 150 LEU A O 1
ATOM 1207 N N . ILE A 1 151 ? 1.580 -1.842 -12.381 1.00 97.12 151 ILE A N 1
ATOM 1208 C CA . ILE A 1 151 ? 1.840 -0.588 -11.662 1.00 97.12 151 ILE A CA 1
ATOM 1209 C C . ILE A 1 151 ? 0.531 0.009 -11.128 1.00 97.12 151 ILE A C 1
ATOM 1211 O O . ILE A 1 151 ? 0.501 0.501 -9.998 1.00 97.12 151 ILE A O 1
ATOM 1215 N N . GLY A 1 152 ? -0.552 -0.034 -11.906 1.00 97.94 152 GLY A N 1
ATOM 1216 C CA . GLY A 1 152 ? -1.877 0.416 -11.477 1.00 97.94 152 GLY A CA 1
ATOM 1217 C C . GLY A 1 152 ? -2.402 -0.372 -10.276 1.00 97.94 152 GLY A C 1
ATOM 1218 O O . GLY A 1 152 ? -2.834 0.223 -9.286 1.00 97.94 152 GLY A O 1
ATOM 1219 N N . GLN A 1 153 ? -2.300 -1.701 -10.323 1.00 98.00 153 GLN A N 1
ATOM 1220 C CA . GLN A 1 153 ? -2.704 -2.589 -9.232 1.00 98.00 153 GLN A CA 1
ATOM 1221 C C . GLN A 1 153 ? -1.879 -2.345 -7.966 1.00 98.00 153 GLN A C 1
ATOM 1223 O O . GLN A 1 153 ? -2.446 -2.189 -6.883 1.00 98.00 153 GLN A O 1
ATOM 1228 N N . LEU A 1 154 ? -0.554 -2.239 -8.095 1.00 98.19 154 LEU A N 1
ATOM 1229 C CA . LEU A 1 154 ? 0.345 -1.971 -6.972 1.00 98.19 154 LEU A CA 1
ATOM 1230 C C . LEU A 1 154 ? 0.069 -0.604 -6.338 1.00 98.19 154 LEU A C 1
ATOM 1232 O O . LEU A 1 154 ? -0.029 -0.507 -5.116 1.00 98.19 154 LEU A O 1
ATOM 1236 N N . LYS A 1 155 ? -0.145 0.442 -7.144 1.00 98.25 155 LYS A N 1
ATOM 1237 C CA . LYS A 1 155 ? -0.519 1.776 -6.641 1.00 98.25 155 LYS A CA 1
ATOM 1238 C C . LYS A 1 155 ? -1.866 1.764 -5.925 1.00 98.25 155 LYS A C 1
ATOM 1240 O O . LYS A 1 155 ? -2.016 2.403 -4.885 1.00 98.25 155 LYS A O 1
ATOM 1245 N N . ALA A 1 156 ? -2.848 1.034 -6.453 1.00 97.94 156 ALA A N 1
ATOM 1246 C CA . ALA A 1 156 ? -4.149 0.891 -5.809 1.00 97.94 156 ALA A CA 1
ATOM 1247 C C . ALA A 1 156 ? -4.037 0.141 -4.472 1.00 97.94 156 ALA A C 1
ATOM 1249 O O . ALA A 1 156 ? -4.641 0.555 -3.479 1.00 97.94 156 ALA A O 1
ATOM 1250 N N . ALA A 1 157 ? -3.240 -0.930 -4.428 1.00 98.25 157 ALA A N 1
ATOM 1251 C CA . ALA A 1 157 ? -2.949 -1.665 -3.204 1.00 98.25 157 ALA A CA 1
ATOM 1252 C C . ALA A 1 157 ? -2.245 -0.773 -2.170 1.00 98.25 157 ALA A C 1
ATOM 1254 O O . ALA A 1 157 ? -2.658 -0.740 -1.011 1.00 98.25 157 ALA A O 1
ATOM 1255 N N . GLU A 1 158 ? -1.254 0.015 -2.590 1.00 98.06 158 GLU A N 1
ATOM 1256 C CA . GLU A 1 158 ? -0.544 0.957 -1.724 1.00 98.06 158 GLU A CA 1
ATOM 1257 C C . GLU A 1 158 ? -1.478 2.040 -1.165 1.00 98.06 158 GLU A C 1
ATOM 1259 O O . GLU A 1 158 ? -1.460 2.313 0.034 1.00 98.06 158 GLU A O 1
ATOM 1264 N N . ALA A 1 159 ? -2.336 2.637 -1.996 1.00 98.50 159 ALA A N 1
ATOM 1265 C CA . ALA A 1 159 ? -3.292 3.648 -1.548 1.00 98.50 159 ALA A CA 1
ATOM 1266 C C . ALA A 1 159 ? -4.261 3.087 -0.496 1.00 98.50 159 ALA A C 1
ATOM 1268 O O . ALA A 1 159 ? -4.479 3.707 0.547 1.00 98.50 159 ALA A O 1
ATOM 1269 N N . ARG A 1 160 ? -4.794 1.880 -0.729 1.00 97.88 160 ARG A N 1
ATOM 1270 C CA . ARG A 1 160 ? -5.647 1.177 0.243 1.00 97.88 160 ARG A CA 1
ATOM 1271 C C . ARG A 1 160 ? -4.898 0.876 1.535 1.00 97.88 160 ARG A C 1
ATOM 1273 O O . ARG A 1 160 ? -5.446 1.088 2.613 1.00 97.88 160 ARG A O 1
ATOM 1280 N N . TYR A 1 161 ? -3.654 0.412 1.431 1.00 98.19 161 TYR A N 1
ATOM 1281 C CA . TYR A 1 161 ? -2.804 0.156 2.588 1.00 98.19 161 TYR A CA 1
ATOM 1282 C C . TYR A 1 161 ? -2.577 1.428 3.407 1.00 98.19 161 TYR A C 1
ATOM 1284 O O . TYR A 1 161 ? -2.753 1.398 4.619 1.00 98.19 161 TYR A O 1
ATOM 1292 N N . ARG A 1 162 ? -2.268 2.559 2.762 1.00 98.19 162 ARG A N 1
ATOM 1293 C CA . ARG A 1 162 ? -2.084 3.850 3.442 1.00 98.19 162 ARG A CA 1
ATOM 1294 C C . ARG A 1 162 ? -3.338 4.268 4.209 1.00 98.19 162 ARG A C 1
ATOM 1296 O O . ARG A 1 162 ? -3.226 4.580 5.389 1.00 98.19 162 ARG A O 1
ATOM 1303 N N . VAL A 1 163 ? -4.515 4.206 3.580 1.00 98.00 163 VAL A N 1
ATOM 1304 C CA . VAL A 1 163 ? -5.799 4.534 4.232 1.00 98.00 163 VAL A CA 1
ATOM 1305 C C . VAL A 1 163 ? -6.056 3.618 5.426 1.00 98.00 163 VAL A C 1
ATOM 1307 O O . VAL A 1 163 ? -6.344 4.091 6.525 1.00 98.00 163 VAL A O 1
ATOM 1310 N N . ARG A 1 164 ? -5.895 2.305 5.238 1.00 98.12 164 ARG A N 1
ATOM 1311 C CA . ARG A 1 164 ? -6.073 1.331 6.316 1.00 98.12 164 ARG A CA 1
ATOM 1312 C C . ARG A 1 164 ? -5.102 1.584 7.463 1.00 98.12 164 ARG A C 1
ATOM 1314 O O . ARG A 1 164 ? -5.515 1.569 8.612 1.00 98.12 164 ARG A O 1
ATOM 1321 N N . ASN A 1 165 ? -3.830 1.825 7.163 1.00 98.00 165 ASN A N 1
ATOM 1322 C CA . ASN A 1 165 ? -2.819 2.082 8.177 1.00 98.00 165 ASN A CA 1
ATOM 1323 C C . ASN A 1 165 ? -3.171 3.331 8.988 1.00 98.00 165 ASN A C 1
ATOM 1325 O O . ASN A 1 165 ? -3.151 3.264 10.206 1.00 98.00 165 ASN A O 1
ATOM 1329 N N . THR A 1 166 ? -3.585 4.424 8.335 1.00 97.56 166 THR A N 1
ATOM 1330 C CA . THR A 1 166 ? -4.021 5.640 9.042 1.00 97.56 166 THR A CA 1
ATOM 1331 C C . THR A 1 166 ? -5.253 5.422 9.918 1.00 97.56 166 THR A C 1
ATOM 1333 O O . THR A 1 166 ? -5.340 5.999 10.995 1.00 97.56 166 THR A O 1
ATOM 1336 N N . GLN A 1 167 ? -6.197 4.581 9.482 1.00 96.62 167 GLN A N 1
ATOM 1337 C CA . GLN A 1 167 ? -7.367 4.225 10.289 1.00 96.62 167 GLN A CA 1
ATOM 1338 C C . GLN A 1 167 ? -6.959 3.399 11.510 1.00 96.62 167 GLN A C 1
ATOM 1340 O O . GLN A 1 167 ? -7.344 3.728 12.623 1.00 96.62 167 GLN A O 1
ATOM 1345 N N . LEU A 1 168 ? -6.115 2.380 11.318 1.00 94.94 168 LEU A N 1
ATOM 1346 C CA . LEU A 1 168 ? -5.625 1.535 12.407 1.00 94.94 168 LEU A CA 1
ATOM 1347 C C . LEU A 1 168 ? -4.813 2.330 13.433 1.00 94.94 168 LEU A C 1
ATOM 1349 O O . LEU A 1 168 ? -4.990 2.128 14.631 1.00 94.94 168 LEU A O 1
ATOM 1353 N N . THR A 1 169 ? -3.940 3.234 12.980 1.00 96.12 169 THR A N 1
ATOM 1354 C CA . THR A 1 169 ? -3.174 4.094 13.889 1.00 96.12 169 THR A CA 1
ATOM 1355 C C . THR A 1 169 ? -4.093 5.044 14.641 1.00 96.12 169 THR A C 1
ATOM 1357 O O . THR A 1 169 ? -3.961 5.154 15.853 1.00 96.12 169 THR A O 1
ATOM 1360 N N . TYR A 1 170 ? -5.065 5.661 13.961 1.00 95.38 170 TYR A N 1
ATOM 1361 C CA . TYR A 1 170 ? -6.042 6.538 14.605 1.00 95.38 170 TYR A CA 1
ATOM 1362 C C . TYR A 1 170 ? -6.861 5.799 15.668 1.00 95.38 170 TYR A C 1
ATOM 1364 O O . TYR A 1 170 ? -7.004 6.293 16.782 1.00 95.38 170 TYR A O 1
ATOM 1372 N N . ASP A 1 171 ? -7.372 4.608 15.354 1.00 91.50 171 ASP A N 1
ATOM 1373 C CA . ASP A 1 171 ? -8.163 3.816 16.296 1.00 91.50 171 ASP A CA 1
ATOM 1374 C C . ASP A 1 171 ? -7.324 3.391 17.511 1.00 91.50 171 ASP A C 1
ATOM 1376 O O . ASP A 1 171 ? -7.800 3.447 18.648 1.00 91.50 171 ASP A O 1
ATOM 1380 N N . MET A 1 172 ? -6.057 3.021 17.290 1.00 91.88 172 MET A N 1
ATOM 1381 C CA . MET A 1 172 ? -5.108 2.694 18.354 1.00 91.88 172 MET A CA 1
ATOM 1382 C C . MET A 1 172 ? -4.820 3.904 19.252 1.00 91.88 172 MET A C 1
ATOM 1384 O O . MET A 1 172 ? -4.960 3.801 20.470 1.00 91.88 172 MET A O 1
ATOM 1388 N N . GLU A 1 173 ? -4.450 5.045 18.669 1.00 94.50 173 GLU A N 1
ATOM 1389 C CA . GLU A 1 173 ? -4.152 6.289 19.390 1.00 94.50 173 GLU A CA 1
ATOM 1390 C C . GLU A 1 173 ? -5.373 6.778 20.171 1.00 94.50 173 GLU A C 1
ATOM 1392 O O . GLU A 1 173 ? -5.281 7.051 21.367 1.00 94.50 173 GLU A O 1
ATOM 1397 N N . ARG A 1 174 ? -6.548 6.787 19.534 1.00 92.81 174 ARG A N 1
ATOM 1398 C CA . ARG A 1 174 ? -7.817 7.157 20.165 1.00 92.81 174 ARG A CA 1
ATOM 1399 C C . ARG A 1 174 ? -8.156 6.241 21.336 1.00 92.81 174 ARG A C 1
ATOM 1401 O O . ARG A 1 174 ? -8.613 6.718 22.374 1.00 92.81 174 ARG A O 1
ATOM 1408 N N . SER A 1 175 ? -7.963 4.930 21.187 1.00 91.44 175 SER A N 1
ATOM 1409 C CA . SER A 1 175 ? -8.204 3.983 22.279 1.00 91.44 175 SER A CA 1
ATOM 1410 C C . SER A 1 175 ? -7.262 4.243 23.454 1.00 91.44 175 SER A C 1
ATOM 1412 O O . SER A 1 175 ? -7.702 4.196 24.600 1.00 91.44 175 SER A O 1
ATOM 1414 N N . GLN A 1 176 ? -5.984 4.519 23.190 1.00 92.69 176 GLN A N 1
ATOM 1415 C CA . GLN A 1 176 ? -5.002 4.829 24.233 1.00 92.69 176 GLN A CA 1
ATOM 1416 C C . GLN A 1 176 ? -5.319 6.148 24.943 1.00 92.69 176 GLN A C 1
ATOM 1418 O O . GLN A 1 176 ? -5.266 6.214 26.170 1.00 92.69 176 GLN A O 1
ATOM 1423 N N . GLU A 1 177 ? -5.707 7.179 24.193 1.00 94.75 177 GLU A N 1
ATOM 1424 C CA . GLU A 1 177 ? -6.122 8.469 24.745 1.00 94.75 177 GLU A CA 1
ATOM 1425 C C . GLU A 1 177 ? -7.349 8.316 25.652 1.00 94.75 177 GLU A C 1
ATOM 1427 O O . GLU A 1 177 ? -7.341 8.778 26.793 1.00 94.75 177 GLU A O 1
ATOM 1432 N N . LEU A 1 178 ? -8.383 7.605 25.189 1.00 93.62 178 LEU A N 1
ATOM 1433 C CA . LEU A 1 178 ? -9.579 7.345 25.989 1.00 93.62 178 LEU A CA 1
ATOM 1434 C C . LEU A 1 178 ? -9.260 6.544 27.254 1.00 93.62 178 LEU A C 1
ATOM 1436 O O . LEU A 1 178 ? -9.777 6.870 28.319 1.00 93.62 178 LEU A O 1
ATOM 1440 N N . GLN A 1 179 ? -8.390 5.536 27.173 1.00 93.06 179 GLN A N 1
ATOM 1441 C CA . GLN A 1 179 ? -7.948 4.776 28.347 1.00 93.06 179 GLN A CA 1
ATOM 1442 C C . GLN A 1 179 ? -7.227 5.663 29.365 1.00 93.06 179 GLN A C 1
ATOM 1444 O O . GLN A 1 179 ? -7.499 5.568 30.562 1.00 93.06 179 GLN A O 1
ATOM 1449 N N . HIS A 1 180 ? -6.352 6.557 28.901 1.00 95.00 180 HIS A N 1
ATOM 1450 C CA . HIS A 1 180 ? -5.689 7.521 29.772 1.00 95.00 180 HIS A CA 1
ATOM 1451 C C . HIS A 1 180 ? -6.699 8.471 30.432 1.00 95.00 180 HIS A C 1
ATOM 1453 O O . HIS A 1 180 ? -6.645 8.680 31.643 1.00 95.00 180 HIS A O 1
ATOM 1459 N N . LEU A 1 181 ? -7.660 8.999 29.664 1.00 94.88 181 LEU A N 1
ATOM 1460 C CA . LEU A 1 181 ? -8.723 9.857 30.194 1.00 94.88 181 LEU A CA 1
ATOM 1461 C C . LEU A 1 181 ? -9.568 9.135 31.243 1.00 94.88 181 LEU A C 1
ATOM 1463 O O . LEU A 1 181 ? -9.876 9.727 32.271 1.00 94.88 181 LEU A O 1
ATOM 1467 N N . ILE A 1 182 ? -9.923 7.869 31.021 1.00 95.94 182 ILE A N 1
ATOM 1468 C CA . ILE A 1 182 ? -10.665 7.047 31.988 1.00 95.94 182 ILE A CA 1
ATOM 1469 C C . ILE A 1 182 ? -9.868 6.889 33.285 1.00 95.94 182 ILE A C 1
ATOM 1471 O O . ILE A 1 182 ? -10.429 7.059 34.367 1.00 95.94 182 ILE A O 1
ATOM 1475 N N . ALA A 1 183 ? -8.565 6.615 33.183 1.00 95.31 183 ALA A N 1
ATOM 1476 C CA . ALA A 1 183 ? -7.690 6.440 34.338 1.00 95.31 183 ALA A CA 1
ATOM 1477 C C . ALA A 1 183 ? -7.514 7.726 35.164 1.00 95.31 183 ALA A C 1
ATOM 1479 O O . ALA A 1 183 ? -7.291 7.647 36.370 1.00 95.31 183 ALA A O 1
ATOM 1480 N N . SER A 1 184 ? -7.628 8.902 34.539 1.00 95.88 184 SER A N 1
ATOM 1481 C CA . SER A 1 184 ? -7.480 10.197 35.211 1.00 95.88 184 SER A CA 1
ATOM 1482 C C . SER A 1 184 ? -8.783 10.779 35.772 1.00 95.88 184 SER A C 1
ATOM 1484 O O . SER A 1 184 ? -8.760 11.901 36.277 1.00 95.88 184 SER A O 1
ATOM 1486 N N . GLN A 1 185 ? -9.929 10.095 35.652 1.00 96.50 185 GLN A N 1
ATOM 1487 C CA . GLN A 1 185 ? -11.193 10.619 36.185 1.00 96.50 185 GLN A CA 1
ATOM 1488 C C . GLN A 1 185 ? -11.237 10.556 37.713 1.00 96.50 185 GLN A C 1
ATOM 1490 O O . GLN A 1 185 ? -10.802 9.584 38.328 1.00 96.50 185 GLN A O 1
ATOM 1495 N N . GLN A 1 186 ? -11.839 11.577 38.324 1.00 96.69 186 GLN A N 1
ATOM 1496 C CA . GLN A 1 186 ? -11.964 11.667 39.779 1.00 96.69 186 GLN A CA 1
ATOM 1497 C C . GLN A 1 186 ? -13.084 10.769 40.325 1.00 96.69 186 GLN A C 1
ATOM 1499 O O . GLN A 1 186 ? -13.021 10.324 41.473 1.00 96.69 186 GLN A O 1
ATOM 1504 N N . THR A 1 187 ? -14.120 10.505 39.520 1.00 96.94 187 THR A N 1
ATOM 1505 C CA . THR A 1 187 ? -15.265 9.677 39.913 1.00 96.94 187 THR A CA 1
ATOM 1506 C C . THR A 1 187 ? -15.420 8.448 39.020 1.00 96.94 187 THR A C 1
ATOM 1508 O O . THR A 1 187 ? -15.240 8.494 37.801 1.00 96.94 187 THR A O 1
ATOM 1511 N N . ALA A 1 188 ? -15.833 7.330 39.624 1.00 95.31 188 ALA A N 1
ATOM 1512 C CA . ALA A 1 188 ? -16.081 6.088 38.893 1.00 95.31 188 ALA A CA 1
ATOM 1513 C C . ALA A 1 188 ? -17.216 6.230 37.862 1.00 95.31 188 ALA A C 1
ATOM 1515 O O . ALA A 1 188 ? -17.176 5.617 36.800 1.00 95.31 188 ALA A O 1
ATOM 1516 N N . GLN A 1 189 ? -18.220 7.065 38.144 1.00 95.94 189 GLN A N 1
ATOM 1517 C CA . GLN A 1 189 ? -19.337 7.291 37.229 1.00 95.94 189 GLN A CA 1
ATOM 1518 C C . GLN A 1 189 ? -18.886 7.981 35.933 1.00 95.94 189 GLN A C 1
ATOM 1520 O O . GLN A 1 189 ? -19.342 7.611 34.851 1.00 95.94 189 GLN A O 1
ATOM 1525 N N . GLU A 1 190 ? -17.980 8.958 36.020 1.00 95.56 190 GLU A N 1
ATOM 1526 C CA . GLU A 1 190 ? -17.406 9.630 34.848 1.00 95.56 190 GLU A CA 1
ATOM 1527 C C . GLU A 1 190 ? -16.534 8.677 34.027 1.00 95.56 190 GLU A C 1
ATOM 1529 O O . GLU A 1 190 ? -16.685 8.610 32.807 1.00 95.56 190 GLU A O 1
ATOM 1534 N N . ALA A 1 191 ? -15.707 7.867 34.694 1.00 95.94 191 ALA A N 1
ATOM 1535 C CA . ALA A 1 191 ? -14.910 6.823 34.052 1.00 95.94 191 ALA A CA 1
ATOM 1536 C C . ALA A 1 191 ? -15.786 5.825 33.270 1.00 95.94 191 ALA A C 1
ATOM 1538 O O . ALA A 1 191 ? -15.509 5.528 32.108 1.00 95.94 191 ALA A O 1
ATOM 1539 N N . VAL A 1 192 ? -16.894 5.364 33.863 1.00 94.06 192 VAL A N 1
ATOM 1540 C CA . VAL A 1 192 ? -17.842 4.445 33.205 1.00 94.06 192 VAL A CA 1
ATOM 1541 C C . VAL A 1 192 ? -18.511 5.097 31.993 1.00 94.06 192 VAL A C 1
ATOM 1543 O O . VAL A 1 192 ? -18.665 4.447 30.961 1.00 94.06 192 VAL A O 1
ATOM 1546 N N . ARG A 1 193 ? -18.873 6.386 32.063 1.00 94.31 193 ARG A N 1
ATOM 1547 C CA . ARG A 1 193 ? -19.415 7.108 30.897 1.00 94.31 193 ARG A CA 1
ATOM 1548 C C . ARG A 1 193 ? -18.400 7.164 29.761 1.00 94.31 193 ARG A C 1
ATOM 1550 O O . ARG A 1 193 ? -18.779 6.937 28.617 1.00 94.31 193 ARG A O 1
ATOM 1557 N N . LEU A 1 194 ? -17.129 7.419 30.065 1.00 93.00 194 LEU A N 1
ATOM 1558 C CA . LEU A 1 194 ? -16.063 7.455 29.065 1.00 93.00 194 LEU A CA 1
ATOM 1559 C C . LEU A 1 194 ? -15.771 6.074 28.458 1.00 93.00 194 LEU A C 1
ATOM 1561 O O . LEU A 1 194 ? -15.528 5.980 27.256 1.00 93.00 194 LEU A O 1
ATOM 1565 N N . GLN A 1 195 ? -15.893 5.002 29.245 1.00 90.88 195 GLN A N 1
ATOM 1566 C CA . GLN A 1 195 ? -15.748 3.625 28.763 1.00 90.88 195 GLN A CA 1
ATOM 1567 C C . GLN A 1 195 ? -16.725 3.290 27.624 1.00 90.88 195 GLN A C 1
ATOM 1569 O O . GLN A 1 195 ? -16.384 2.496 26.752 1.00 90.88 195 GLN A O 1
ATOM 1574 N N . THR A 1 196 ? -17.906 3.920 27.574 1.00 90.12 196 THR A N 1
ATOM 1575 C CA . THR A 1 196 ? -18.883 3.696 26.490 1.00 90.12 196 THR A CA 1
ATOM 1576 C C . THR A 1 196 ? -18.399 4.150 25.109 1.00 90.12 196 THR A C 1
ATOM 1578 O O . THR A 1 196 ? -18.921 3.678 24.102 1.00 90.12 196 THR A O 1
ATOM 1581 N N . PHE A 1 197 ? -17.400 5.038 25.040 1.00 89.19 197 PHE A N 1
ATOM 1582 C CA . PHE A 1 197 ? -16.826 5.498 23.772 1.00 89.19 197 PHE A CA 1
ATOM 1583 C C . PHE A 1 197 ? -15.740 4.568 23.227 1.00 89.19 197 PHE A C 1
ATOM 1585 O O . PHE A 1 197 ? -15.345 4.720 22.068 1.00 89.19 197 PHE A O 1
ATOM 1592 N N . ILE A 1 198 ? -15.249 3.629 24.039 1.00 86.12 198 ILE A N 1
ATOM 1593 C CA . ILE A 1 198 ? -14.292 2.620 23.598 1.00 86.12 198 ILE A CA 1
ATOM 1594 C C . ILE A 1 198 ? -15.086 1.502 22.915 1.00 86.12 198 ILE A C 1
ATOM 1596 O O . ILE A 1 198 ? -16.003 0.949 23.529 1.00 86.12 198 ILE A O 1
ATOM 1600 N N . PRO A 1 199 ? -14.766 1.149 21.657 1.00 82.38 199 PRO A N 1
ATOM 1601 C CA . PRO A 1 199 ? -15.418 0.024 21.006 1.00 82.38 199 PRO A CA 1
ATOM 1602 C C . PRO A 1 199 ? -15.177 -1.251 21.830 1.00 82.38 199 PRO A C 1
ATOM 1604 O O . PRO A 1 199 ? -14.050 -1.476 22.279 1.00 82.38 199 PRO A O 1
ATOM 1607 N N . PRO A 1 200 ? -16.201 -2.095 22.044 1.00 80.94 200 PRO A N 1
ATOM 1608 C CA . PRO A 1 200 ? -16.026 -3.337 22.780 1.00 80.94 200 PRO A CA 1
ATOM 1609 C C . PRO A 1 200 ? -15.034 -4.218 22.02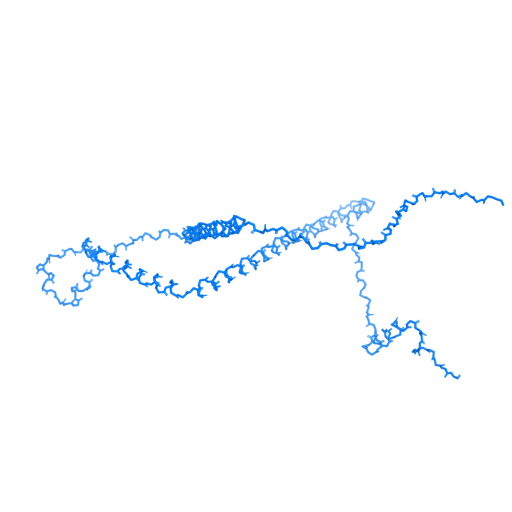0 1.00 80.94 200 PRO A C 1
ATOM 1611 O O . PRO A 1 200 ? -15.314 -4.668 20.908 1.00 80.94 200 PRO A O 1
ATOM 1614 N N . THR A 1 201 ? -13.861 -4.451 22.604 1.00 75.62 201 THR A N 1
ATOM 1615 C CA . THR A 1 201 ? -12.920 -5.433 22.078 1.00 75.62 201 THR A CA 1
ATOM 1616 C C . THR A 1 201 ? -13.532 -6.811 22.306 1.00 75.62 201 THR A C 1
ATOM 1618 O O . THR A 1 201 ? -13.786 -7.174 23.459 1.00 75.62 201 THR A O 1
ATOM 1621 N N . PRO A 1 202 ? -13.823 -7.591 21.247 1.00 75.75 202 PRO A N 1
ATOM 1622 C CA . PRO A 1 202 ? -14.243 -8.963 21.453 1.00 75.75 202 PRO A CA 1
ATOM 1623 C C . PRO A 1 202 ? -13.111 -9.655 22.203 1.00 75.75 202 PRO A C 1
ATOM 1625 O O . PRO A 1 202 ? -11.963 -9.646 21.753 1.00 75.75 202 PRO A O 1
ATOM 1628 N N . LEU A 1 203 ? -13.421 -10.212 23.372 1.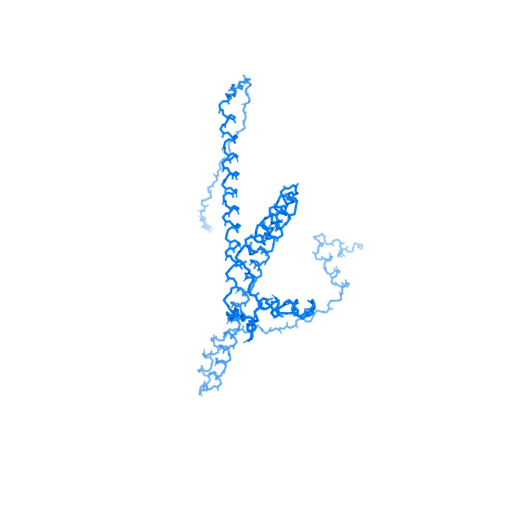00 77.44 203 LEU A N 1
ATOM 1629 C CA . LEU A 1 203 ? -12.505 -11.120 24.039 1.00 77.44 203 LEU A CA 1
ATOM 1630 C C . LEU A 1 203 ? -12.278 -12.260 23.055 1.00 77.44 203 LEU A C 1
ATOM 1632 O O . LEU A 1 203 ? -13.192 -13.035 22.772 1.00 77.44 203 LEU A O 1
ATOM 1636 N N . TYR A 1 204 ? -11.087 -12.294 22.469 1.00 75.38 204 TYR A N 1
ATOM 1637 C CA . TYR A 1 204 ? -10.680 -13.395 21.624 1.00 75.38 204 TYR A CA 1
ATOM 1638 C C . TYR A 1 204 ? -10.503 -14.598 22.542 1.00 75.38 204 TYR A C 1
ATOM 1640 O O . TYR A 1 204 ? -9.463 -14.795 23.166 1.00 75.38 204 TYR A O 1
ATOM 1648 N N . VAL A 1 205 ? -11.588 -15.345 22.705 1.00 82.81 205 VAL A N 1
ATOM 1649 C CA . VAL A 1 205 ? -11.545 -16.661 23.311 1.00 82.81 205 VAL A CA 1
ATOM 1650 C C . VAL A 1 205 ? -11.043 -17.567 22.203 1.00 82.81 205 VAL A C 1
ATOM 1652 O O . VAL A 1 205 ? -11.797 -17.911 21.292 1.00 82.81 205 VAL A O 1
ATOM 1655 N N . GLU A 1 206 ? -9.753 -17.902 22.248 1.00 78.75 206 GLU A N 1
ATOM 1656 C CA . GLU A 1 206 ? -9.256 -19.058 21.512 1.00 78.75 206 GLU A CA 1
ATOM 1657 C C . GLU A 1 206 ? -10.091 -20.242 21.979 1.00 78.75 206 GLU A C 1
ATOM 1659 O O . GLU A 1 206 ? -9.960 -20.688 23.116 1.00 78.75 206 GLU A O 1
ATOM 1664 N N . VAL A 1 207 ? -11.019 -20.689 21.137 1.00 83.38 207 VAL A N 1
ATOM 1665 C CA . VAL A 1 207 ? -11.680 -21.972 21.331 1.00 83.38 207 VAL A CA 1
ATOM 1666 C C . VAL A 1 207 ? -10.690 -22.992 20.779 1.00 83.38 207 VAL A C 1
ATOM 1668 O O . VAL A 1 207 ? -10.569 -23.090 19.555 1.00 83.38 207 VAL A O 1
ATOM 1671 N N . PRO A 1 208 ? -9.911 -23.683 21.632 1.00 84.31 208 PRO A N 1
ATOM 1672 C CA . PRO A 1 208 ? -9.004 -24.713 21.157 1.00 84.31 208 PRO A CA 1
ATOM 1673 C C . PRO A 1 208 ? -9.799 -25.759 20.381 1.00 84.31 208 PRO A C 1
ATOM 1675 O O . PRO A 1 208 ? -10.802 -26.288 20.863 1.00 84.31 208 PRO A O 1
ATOM 1678 N N . ASP A 1 209 ? -9.347 -26.047 19.166 1.00 85.38 209 ASP A N 1
ATOM 1679 C CA . ASP A 1 209 ? -9.896 -27.150 18.400 1.00 85.38 209 ASP A CA 1
ATOM 1680 C C . ASP A 1 209 ? -9.319 -28.462 18.930 1.00 85.38 209 ASP A C 1
ATOM 1682 O O . ASP A 1 209 ? -8.128 -28.744 18.795 1.00 85.38 209 ASP A O 1
ATOM 1686 N N . TYR A 1 210 ? -10.178 -29.253 19.561 1.00 89.31 210 TYR A N 1
ATOM 1687 C CA . TYR A 1 210 ? -9.815 -30.558 20.100 1.00 89.31 210 TYR A CA 1
ATOM 1688 C C . TYR A 1 210 ? -10.002 -31.697 19.089 1.00 89.31 210 TYR A C 1
ATOM 1690 O O . TYR A 1 210 ? -9.697 -32.846 19.415 1.00 89.31 210 TYR A O 1
ATOM 1698 N N . LEU A 1 211 ? -10.516 -31.423 17.883 1.00 91.44 211 LEU A N 1
ATOM 1699 C CA . LEU A 1 211 ? -10.733 -32.456 16.876 1.00 91.44 211 LEU A CA 1
ATOM 1700 C C . LEU A 1 211 ? -9.442 -32.774 16.123 1.00 91.44 211 LEU A C 1
ATOM 1702 O O . LEU A 1 211 ? -8.876 -31.957 15.398 1.00 91.44 211 LEU A O 1
ATOM 1706 N N . ASN A 1 212 ? -9.025 -34.034 16.204 1.00 91.69 212 ASN A N 1
ATOM 1707 C CA . ASN A 1 212 ? -7.992 -34.557 15.317 1.00 91.69 212 ASN A CA 1
ATOM 1708 C C . ASN A 1 212 ? -8.508 -34.613 13.870 1.00 91.69 212 ASN A C 1
ATOM 1710 O O . ASN A 1 212 ? -9.703 -34.798 13.640 1.00 91.69 212 ASN A O 1
ATOM 1714 N N . LYS A 1 213 ? -7.605 -34.559 12.879 1.00 91.56 213 LYS A N 1
ATOM 1715 C CA . LYS A 1 213 ? -7.956 -34.587 11.441 1.00 91.56 213 LYS A CA 1
ATOM 1716 C C . LYS A 1 213 ? -8.941 -35.710 11.078 1.00 91.56 213 LYS A C 1
ATOM 1718 O O . LYS A 1 213 ? -9.889 -35.482 10.341 1.00 91.56 213 LYS A O 1
ATOM 1723 N N . THR A 1 214 ? -8.763 -36.905 11.642 1.00 92.50 214 THR A N 1
ATOM 1724 C CA . THR A 1 214 ? -9.663 -38.049 11.416 1.00 92.50 214 THR A CA 1
ATOM 1725 C C . THR A 1 214 ? -11.060 -37.827 11.995 1.00 92.50 214 THR A C 1
ATOM 1727 O O . THR A 1 214 ? -12.049 -38.204 11.378 1.00 92.50 214 THR A O 1
ATOM 1730 N N . GLN A 1 215 ? -11.150 -37.213 13.177 1.00 92.00 215 GLN A N 1
ATOM 1731 C CA . GLN A 1 215 ? -12.428 -36.908 13.820 1.00 92.00 215 GLN A CA 1
ATOM 1732 C C . GLN A 1 215 ? -13.145 -35.778 13.080 1.00 92.00 215 GLN A C 1
ATOM 1734 O O . GLN A 1 215 ? -14.346 -35.869 12.874 1.00 92.00 215 GLN A O 1
ATOM 1739 N N . ARG A 1 216 ? -12.403 -34.770 12.605 1.00 93.38 216 ARG A N 1
ATOM 1740 C CA . ARG A 1 216 ? -12.927 -33.699 11.754 1.00 93.38 216 ARG A CA 1
ATOM 1741 C C . ARG A 1 216 ? -13.509 -34.250 10.454 1.00 93.38 216 ARG A C 1
ATOM 1743 O O . ARG A 1 216 ? -14.673 -33.998 10.183 1.00 93.38 216 ARG A O 1
ATOM 1750 N N . ASN A 1 217 ? -12.754 -35.078 9.731 1.00 92.62 217 ASN A N 1
ATOM 1751 C CA . ASN A 1 217 ? -13.246 -35.728 8.514 1.00 92.62 217 ASN A CA 1
ATOM 1752 C C . ASN A 1 217 ? -14.499 -36.572 8.789 1.00 92.62 217 ASN A C 1
ATOM 1754 O O . ASN A 1 217 ? -15.422 -36.585 7.987 1.00 92.62 217 ASN A O 1
ATOM 1758 N N . ARG A 1 218 ? -14.550 -37.269 9.932 1.00 91.38 218 ARG A N 1
ATOM 1759 C CA . ARG A 1 218 ? -15.732 -38.041 10.327 1.00 91.38 218 ARG A CA 1
ATOM 1760 C C . ARG A 1 218 ? -16.927 -37.140 10.651 1.00 91.38 218 ARG A C 1
ATOM 1762 O O . ARG A 1 218 ? -18.050 -37.493 10.319 1.00 91.38 218 ARG A O 1
ATOM 1769 N N . CYS A 1 219 ? -16.709 -36.003 11.307 1.00 91.38 219 CYS A N 1
ATOM 1770 C CA . CYS A 1 219 ? -17.755 -35.015 11.560 1.00 91.38 219 CYS A CA 1
ATOM 1771 C C . CYS A 1 219 ? -18.267 -34.390 10.260 1.00 91.38 219 CYS A C 1
ATOM 1773 O O . CYS A 1 219 ? -19.472 -34.239 10.119 1.00 91.38 219 CYS A O 1
ATOM 1775 N N . GLU A 1 220 ? -17.380 -34.069 9.319 1.00 91.94 220 GLU A N 1
ATOM 1776 C CA . GLU A 1 220 ? -17.737 -33.570 7.985 1.00 91.94 220 GLU A CA 1
ATOM 1777 C C . GLU A 1 220 ? -18.554 -34.615 7.213 1.00 91.94 220 GLU A C 1
ATOM 1779 O O . GLU A 1 220 ? -19.637 -34.301 6.740 1.00 91.94 220 GLU A O 1
ATOM 1784 N N . GLU A 1 221 ? -18.124 -35.879 7.206 1.00 91.12 221 GLU A N 1
ATOM 1785 C CA . GLU A 1 221 ? -18.865 -36.992 6.595 1.00 91.12 221 GLU A CA 1
ATOM 1786 C C . GLU A 1 221 ? -20.275 -37.157 7.193 1.00 91.12 221 GLU A C 1
ATOM 1788 O O . GLU A 1 221 ? -21.234 -37.397 6.468 1.00 91.12 221 GLU A O 1
ATOM 1793 N N . ILE A 1 222 ? -20.413 -37.004 8.514 1.00 90.31 222 ILE A N 1
ATOM 1794 C CA . ILE A 1 222 ? -21.709 -37.061 9.206 1.00 90.31 222 ILE A CA 1
ATOM 1795 C C . ILE A 1 222 ? -22.575 -35.832 8.881 1.00 90.31 222 ILE A C 1
ATOM 1797 O O . ILE A 1 222 ? -23.791 -35.959 8.781 1.00 90.31 222 ILE A O 1
ATOM 1801 N N . LEU A 1 223 ? -21.971 -34.647 8.749 1.00 89.19 223 LEU A N 1
ATOM 1802 C CA . LEU A 1 223 ? -22.676 -33.402 8.425 1.00 89.19 223 LEU A CA 1
ATOM 1803 C C . LEU A 1 223 ? -23.154 -33.361 6.970 1.00 89.19 223 LEU A C 1
ATOM 1805 O O . LEU A 1 223 ? -24.205 -32.790 6.703 1.00 89.19 223 LEU A O 1
ATOM 1809 N N . GLU A 1 224 ? -22.392 -33.945 6.046 1.00 89.81 224 GLU A N 1
ATOM 1810 C CA . GLU A 1 224 ? -22.738 -34.051 4.622 1.00 89.81 224 GLU A CA 1
ATOM 1811 C C . GLU A 1 224 ? -23.756 -35.169 4.339 1.00 89.81 224 GLU A C 1
ATOM 1813 O O . GLU A 1 224 ? -24.342 -35.237 3.256 1.00 89.81 224 GLU A O 1
ATOM 1818 N N . ASP A 1 225 ? -23.986 -36.057 5.304 1.00 86.62 225 ASP A N 1
ATOM 1819 C CA . ASP A 1 225 ? -24.930 -37.157 5.179 1.00 86.62 225 ASP A CA 1
ATOM 1820 C C . ASP A 1 225 ? -26.365 -36.733 5.524 1.00 86.62 225 ASP A C 1
ATOM 1822 O O . ASP A 1 225 ? -26.909 -37.044 6.586 1.00 86.62 225 ASP A O 1
ATOM 1826 N N . ASP A 1 226 ? -27.026 -36.090 4.560 1.00 80.75 226 ASP A N 1
ATOM 1827 C CA . ASP A 1 226 ? -28.439 -35.683 4.641 1.00 80.75 226 ASP A CA 1
ATOM 1828 C C . ASP A 1 226 ? -29.410 -36.853 4.897 1.00 80.75 226 ASP A C 1
ATOM 1830 O O . ASP A 1 226 ? -30.557 -36.658 5.307 1.00 80.75 226 ASP A O 1
ATOM 1834 N N . ARG A 1 227 ? -28.984 -38.089 4.603 1.00 80.69 227 ARG A N 1
ATOM 1835 C CA . ARG A 1 227 ? -29.817 -39.298 4.695 1.00 80.69 227 ARG A CA 1
ATOM 1836 C C . ARG A 1 227 ? -29.542 -40.109 5.963 1.00 80.69 227 ARG A C 1
ATOM 1838 O O . ARG A 1 227 ? -30.245 -41.090 6.206 1.00 80.69 227 ARG A O 1
ATOM 1845 N N . GLY A 1 228 ? -28.551 -39.714 6.765 1.00 78.62 228 GLY A N 1
ATOM 1846 C CA . GLY A 1 228 ? -28.143 -40.376 8.007 1.00 78.62 228 GLY A CA 1
ATOM 1847 C C . GLY A 1 228 ? -27.617 -41.808 7.837 1.00 78.62 228 GLY A C 1
ATOM 1848 O O . GLY A 1 228 ? -27.531 -42.553 8.816 1.00 78.62 228 GLY A O 1
ATOM 1849 N N . LEU A 1 229 ? -27.268 -42.221 6.616 1.00 76.56 229 LEU A N 1
ATOM 1850 C CA . LEU A 1 229 ? -26.812 -43.574 6.273 1.00 76.56 229 LEU A CA 1
ATOM 1851 C C . LEU A 1 229 ? -25.542 -44.003 7.029 1.00 76.56 229 LEU A C 1
ATOM 1853 O O . LEU A 1 229 ? -25.343 -45.184 7.299 1.00 76.56 229 LEU A O 1
ATOM 1857 N N . THR A 1 230 ? -24.685 -43.054 7.389 1.00 74.75 230 THR A N 1
ATOM 1858 C CA . THR A 1 230 ? -23.444 -43.256 8.146 1.00 74.75 230 THR A CA 1
ATOM 1859 C C . THR A 1 230 ? -23.660 -43.384 9.654 1.00 74.75 230 THR A C 1
ATOM 1861 O O . THR A 1 230 ? -22.741 -43.820 10.358 1.00 74.75 230 THR A O 1
ATOM 1864 N N . ILE A 1 231 ? -24.846 -43.024 10.157 1.00 76.94 231 ILE A N 1
ATOM 1865 C CA . ILE A 1 231 ? -25.211 -43.057 11.581 1.00 76.94 231 ILE A CA 1
ATOM 1866 C C . ILE A 1 231 ? -26.106 -44.264 11.881 1.00 76.94 231 ILE A C 1
ATOM 1868 O O . ILE A 1 231 ? -25.915 -44.944 12.893 1.00 76.94 231 ILE A O 1
ATOM 1872 N N . TYR A 1 232 ? -27.063 -44.563 11.000 1.00 77.50 232 TYR A N 1
ATOM 1873 C CA . TYR A 1 232 ? -27.973 -45.691 11.176 1.00 77.50 232 TYR A CA 1
ATOM 1874 C C . TYR A 1 232 ? -27.254 -47.022 10.925 1.00 77.50 232 TYR A C 1
ATOM 1876 O O . TYR A 1 232 ? -27.080 -47.467 9.792 1.00 77.50 232 TYR A O 1
ATOM 1884 N N . ARG A 1 233 ? -26.856 -47.703 12.003 1.00 70.25 233 ARG A N 1
ATOM 1885 C CA . ARG A 1 233 ? -26.484 -49.120 11.945 1.00 70.25 233 ARG A CA 1
ATOM 1886 C C . ARG A 1 233 ? -27.763 -49.945 12.013 1.00 70.25 233 ARG A C 1
ATOM 1888 O O . ARG A 1 233 ? -28.372 -50.025 13.075 1.00 70.25 233 ARG A O 1
ATOM 1895 N N . ASN A 1 234 ? -28.165 -50.535 10.890 1.00 63.84 234 ASN A N 1
ATOM 1896 C CA . ASN A 1 234 ? -29.199 -51.567 10.891 1.00 63.84 234 ASN A CA 1
ATOM 1897 C C . ASN A 1 234 ? -28.692 -52.749 11.732 1.00 63.84 234 ASN A C 1
ATOM 1899 O O . ASN A 1 234 ? -27.716 -53.399 11.350 1.00 63.84 234 ASN A O 1
ATOM 1903 N N . ILE A 1 235 ? -29.316 -52.949 12.894 1.00 52.56 235 ILE A N 1
ATOM 1904 C CA . ILE A 1 235 ? -29.218 -54.159 13.722 1.00 52.56 235 ILE A CA 1
ATOM 1905 C C . ILE A 1 235 ? -30.295 -55.127 13.245 1.00 52.56 235 ILE A C 1
ATOM 1907 O O . ILE A 1 235 ? -31.428 -54.649 13.009 1.00 52.56 235 ILE A O 1
#

Sequence (235 aa):
METDGSDVAIRRQKPSEKLNLHTSTGLPPIDSSTLISLADVGQRGFSRKLHEMVRQQKEMESCSNGETRGRKRREKVELKNWKQMTPAELSKLTPMQKSRYMMYEPTSKEILEKQMESLKRVRARKLLAKVDDPAPLLKSLIEHEENSELIGQLKAAEARYRVRNTQLTYDMERSQELQHLIASQQTAQEAVRLQTFIPPTPLYVEVPDYLNKTQRNRCEEILEDDRGLTIYRNI

Secondary structure (DSSP, 8-state):
-----------PPPP-----------PPP--HHHHHHHHHHHHHHHHHHHHHHHHHHHHHHHHHTT--SS-----------SSPPPHHHHTSS-HHHHHHHHTTSPPPHHHHHHHHHHHHHHHHHHHHHHHS--HHHHHHHHHHHHHHHHHHHHHHHHHHHHHHHHHHHHHHHHHHHHHHHHHT-SSHHHHHHHHTTS--------------HHHHHHHHHHHH-TT-TTT----

InterPro domains:
  IPR029152 Protein LKAAEAR1 [PF15478] (80-215)
  IPR029152 Protein LKAAEAR1 [PTHR35665] (55-233)

pLDDT: mean 74.95, std 20.46, range [32.28, 98.5]

Foldseek 3Di:
DDDDDDDDDDDDDDDDDDDDDDDDDDDDDDDPVVVVVVVVVVVVVVVVVVVVVVVVVVVVVVVVVVPPPPPDPPPPPQQADPDDDDPVVLVVDDPVVNVVNVVSDDDDPVVVVVVVVVVVVVVVVVVVVCVVDVVVVVVVVVVVVVVVVVVVVVVVVVVVVVVVVVVVVVLVVVLVVLVVVLVPDPDVVVSVVSVVPNPDDPPPDPPDDPDDPVNVVVVVVCVPCPPNPVPDDDD

Organism: Amphimedon queenslandica (NCBI:txid400682)